Protein AF-A0A2V2ECA0-F1 (afdb_monomer)

Nearest PDB structures (foldseek):
  5xg2-assembly1_A  TM=6.979E-01  e=1.575E-04  Pyrococcus yayanosii CH1
  3zx6-assembly1_A  TM=6.606E-01  e=2.457E-03  Archaeoglobus fulgidus DSM 4304
  6grj-assembly1_B  TM=3.627E-01  e=5.076E-03  Aeromonas hydrophila
  7a0g-assembly1_JJJ  TM=3.530E-01  e=6.928E-03  Serratia marcescens
  1qu7-assembly1_B  TM=4.346E-01  e=1.199E-01  Escherichia coli

pLDDT: mean 92.81, std 11.75, range [38.41, 98.75]

Structure (mmCIF, N/CA/C/O backbone):
data_AF-A0A2V2ECA0-F1
#
_entry.id   AF-A0A2V2ECA0-F1
#
loop_
_atom_site.group_PDB
_atom_site.id
_atom_site.type_symbol
_atom_site.label_atom_id
_atom_site.label_alt_id
_atom_site.label_comp_id
_atom_site.label_asym_id
_atom_site.label_entity_id
_atom_site.label_seq_id
_atom_site.pdbx_PDB_ins_code
_atom_site.Cartn_x
_atom_site.Cartn_y
_atom_site.Cartn_z
_atom_site.occupancy
_atom_site.B_iso_or_equiv
_atom_site.auth_seq_id
_atom_site.auth_comp_id
_atom_site.auth_asym_id
_atom_site.auth_atom_id
_atom_site.pdbx_PDB_model_num
ATOM 1 N N . MET A 1 1 ? 39.500 12.389 -84.207 1.00 53.56 1 MET A N 1
ATOM 2 C CA . MET A 1 1 ? 38.338 12.997 -83.520 1.00 53.56 1 MET A CA 1
ATOM 3 C C . MET A 1 1 ? 37.513 12.003 -82.690 1.00 53.56 1 MET A C 1
ATOM 5 O O . MET A 1 1 ? 37.018 12.422 -81.657 1.00 53.56 1 MET A O 1
ATOM 9 N N . SER A 1 2 ? 37.408 10.703 -83.025 1.00 59.84 2 SER A N 1
ATOM 10 C CA . SER A 1 2 ? 36.592 9.761 -82.220 1.00 59.84 2 SER A CA 1
ATOM 11 C C . SER A 1 2 ? 37.133 9.472 -80.808 1.00 59.84 2 SER A C 1
ATOM 13 O O . SER A 1 2 ? 36.354 9.392 -79.869 1.00 59.84 2 SER A O 1
ATOM 15 N N . SER A 1 3 ? 38.455 9.368 -80.619 1.00 61.62 3 SER A N 1
ATOM 16 C CA . SER A 1 3 ? 39.032 9.009 -79.309 1.00 61.62 3 SER A CA 1
ATOM 17 C C . SER A 1 3 ? 38.920 10.106 -78.240 1.00 61.62 3 SER A C 1
ATOM 19 O O . SER A 1 3 ? 38.830 9.780 -77.062 1.00 61.62 3 SER A O 1
ATOM 21 N N . VAL A 1 4 ? 38.944 11.387 -78.627 1.00 64.12 4 VAL A N 1
ATOM 22 C CA . VAL A 1 4 ? 38.863 12.522 -77.683 1.00 64.12 4 VAL A CA 1
ATOM 23 C C . VAL A 1 4 ? 37.421 12.709 -77.193 1.00 64.12 4 VAL A C 1
ATOM 25 O O . VAL A 1 4 ? 37.188 12.864 -75.996 1.00 64.12 4 VAL A O 1
ATOM 28 N N . SER A 1 5 ? 36.451 12.538 -78.098 1.00 73.19 5 SER A N 1
ATOM 29 C CA . SER A 1 5 ? 35.018 12.522 -77.787 1.00 73.19 5 SER A CA 1
ATOM 30 C C . SER A 1 5 ? 34.638 11.405 -76.801 1.00 73.19 5 SER A C 1
ATOM 32 O O . SER A 1 5 ? 33.904 11.662 -75.847 1.00 73.19 5 SER A O 1
ATOM 34 N N . VAL A 1 6 ? 35.203 10.200 -76.956 1.00 78.19 6 VAL A N 1
ATOM 35 C CA . VAL A 1 6 ? 34.970 9.073 -76.030 1.00 78.19 6 VAL A CA 1
ATOM 36 C C . VAL A 1 6 ? 35.525 9.362 -74.627 1.00 78.19 6 VAL A C 1
ATOM 38 O O . VAL A 1 6 ? 34.858 9.075 -73.632 1.00 78.19 6 VAL A O 1
ATOM 41 N N . SER A 1 7 ? 36.709 9.974 -74.520 1.00 84.44 7 SER A N 1
ATOM 42 C CA . SER A 1 7 ? 37.303 10.350 -73.226 1.00 84.44 7 SER A CA 1
ATOM 43 C C . SER A 1 7 ? 36.499 11.433 -72.502 1.00 84.44 7 SER A C 1
ATOM 45 O O . SER A 1 7 ? 36.295 11.344 -71.291 1.00 84.44 7 SER A O 1
ATOM 47 N N . ARG A 1 8 ? 35.990 12.429 -73.237 1.00 86.88 8 ARG A N 1
ATOM 48 C CA . ARG A 1 8 ? 35.108 13.474 -72.698 1.00 86.88 8 ARG A CA 1
ATOM 49 C C . ARG A 1 8 ? 33.800 12.890 -72.163 1.00 86.88 8 ARG A C 1
ATOM 51 O O . ARG A 1 8 ? 33.383 13.213 -71.052 1.00 86.88 8 ARG A O 1
ATOM 58 N N . GLU A 1 9 ? 33.169 12.003 -72.927 1.00 89.69 9 GLU A N 1
ATOM 59 C CA . GLU A 1 9 ? 31.930 11.338 -72.519 1.00 89.69 9 GLU A CA 1
ATOM 60 C C . GLU A 1 9 ? 32.135 10.476 -71.262 1.00 89.69 9 GLU A C 1
ATOM 62 O O . GLU A 1 9 ? 31.314 10.504 -70.343 1.00 89.69 9 GLU A O 1
ATOM 67 N N . ALA A 1 10 ? 33.253 9.749 -71.180 1.00 91.88 10 ALA A N 1
ATOM 68 C CA . ALA A 1 10 ? 33.607 8.966 -69.999 1.00 91.88 10 ALA A CA 1
ATOM 69 C C . ALA A 1 10 ? 33.785 9.848 -68.750 1.00 91.88 10 ALA A C 1
ATOM 71 O O . ALA A 1 10 ? 33.256 9.513 -67.690 1.00 91.88 10 ALA A O 1
ATOM 72 N N . LEU A 1 11 ? 34.462 10.996 -68.869 1.00 94.06 11 LEU A N 1
ATOM 73 C CA . LEU A 1 11 ? 34.628 11.947 -67.762 1.00 94.06 11 LEU A CA 1
ATOM 74 C C . LEU A 1 11 ? 33.290 12.524 -67.284 1.00 94.06 11 LEU A C 1
ATOM 76 O O . LEU A 1 11 ? 33.061 12.604 -66.077 1.00 94.06 11 LEU A O 1
ATOM 80 N N . HIS A 1 12 ? 32.376 12.852 -68.201 1.00 94.44 12 HIS A N 1
ATOM 81 C CA . HIS A 1 12 ? 31.023 13.273 -67.828 1.00 94.44 12 HIS A CA 1
ATOM 82 C C . HIS A 1 12 ? 30.254 12.174 -67.084 1.00 94.44 12 HIS A C 1
ATOM 84 O O . HIS A 1 12 ? 29.631 12.472 -66.067 1.00 94.44 12 HIS A O 1
ATOM 90 N N . LYS A 1 13 ? 30.343 10.907 -67.515 1.00 95.88 13 LYS A N 1
ATOM 91 C CA . LYS A 1 13 ? 29.712 9.776 -66.805 1.00 95.88 13 LYS A CA 1
ATOM 92 C C . LYS A 1 13 ? 30.245 9.621 -65.381 1.00 95.88 13 LYS A C 1
ATOM 94 O O . LYS A 1 13 ? 29.457 9.437 -64.457 1.00 95.88 13 LYS A O 1
ATOM 99 N N . VAL A 1 14 ? 31.562 9.735 -65.188 1.00 95.19 14 VAL A N 1
ATOM 100 C CA . VAL A 1 14 ? 32.173 9.684 -63.847 1.00 95.19 14 VAL A CA 1
ATOM 101 C C . VAL A 1 14 ? 31.718 10.870 -62.994 1.00 95.19 14 VAL A C 1
ATOM 103 O O . VAL A 1 14 ? 31.389 10.683 -61.825 1.00 95.19 14 VAL A O 1
ATOM 106 N N . LYS A 1 15 ? 31.639 12.076 -63.570 1.00 95.06 15 LYS A N 1
ATOM 107 C CA . LYS A 1 15 ? 31.124 13.263 -62.873 1.00 95.06 15 LYS A CA 1
ATOM 108 C C . LYS A 1 15 ? 29.681 13.066 -62.400 1.00 95.06 15 LYS A C 1
ATOM 110 O O . LYS A 1 15 ? 29.380 13.368 -61.250 1.00 95.06 15 LYS A O 1
ATOM 115 N N . THR A 1 16 ? 28.805 12.543 -63.259 1.00 95.62 16 THR A N 1
ATOM 116 C CA . THR A 1 16 ? 27.416 12.227 -62.890 1.00 95.62 16 THR A CA 1
ATOM 117 C C . THR A 1 16 ? 27.368 11.202 -61.761 1.00 95.62 16 THR A C 1
ATOM 119 O O . THR A 1 16 ? 26.736 11.465 -60.745 1.00 95.62 16 THR A O 1
ATOM 122 N N . ALA A 1 17 ? 28.119 10.102 -61.873 1.00 95.62 17 ALA A N 1
ATOM 123 C CA . ALA A 1 17 ? 28.162 9.072 -60.836 1.00 95.62 17 ALA A CA 1
ATOM 124 C C . ALA A 1 17 ? 28.664 9.601 -59.475 1.00 95.62 17 ALA A C 1
ATOM 126 O O . ALA A 1 17 ? 28.176 9.175 -58.431 1.00 95.62 17 ALA A O 1
ATOM 127 N N . LEU A 1 18 ? 29.612 10.548 -59.462 1.00 95.06 18 LEU A N 1
ATOM 128 C CA . LEU A 1 18 ? 30.056 11.222 -58.233 1.00 95.06 18 LEU A CA 1
ATOM 129 C C . LEU A 1 18 ? 28.971 12.119 -57.619 1.00 95.06 18 LEU A C 1
ATOM 131 O O . LEU A 1 18 ? 28.893 12.223 -56.392 1.00 95.06 18 LEU A O 1
ATOM 135 N N . GLY A 1 19 ? 28.145 12.755 -58.454 1.00 94.25 19 GLY A N 1
ATOM 136 C CA . GLY A 1 19 ? 26.978 13.529 -58.023 1.00 94.25 19 GLY A CA 1
ATOM 137 C C . GLY A 1 19 ? 25.886 12.652 -57.407 1.00 94.25 19 GLY A C 1
ATOM 138 O O . GLY A 1 19 ? 25.368 12.976 -56.336 1.00 94.25 19 GLY A O 1
ATOM 139 N N . ASP A 1 20 ? 25.597 11.512 -58.033 1.00 95.50 20 ASP A N 1
ATOM 140 C CA . ASP A 1 20 ? 24.656 10.517 -57.507 1.00 95.50 20 ASP A CA 1
ATOM 141 C C . ASP A 1 20 ? 25.161 9.967 -56.164 1.00 95.50 20 ASP A C 1
ATOM 143 O O . ASP A 1 20 ? 24.446 10.009 -55.164 1.00 95.50 20 ASP A O 1
ATOM 147 N N . PHE A 1 21 ? 26.445 9.593 -56.089 1.00 94.62 21 PHE A N 1
ATOM 148 C CA . PHE A 1 21 ? 27.082 9.149 -54.846 1.00 94.62 21 PHE A CA 1
ATOM 149 C C . PHE A 1 21 ? 26.987 10.187 -53.717 1.00 94.62 21 PHE A C 1
ATOM 151 O O . PHE A 1 21 ? 26.757 9.830 -52.563 1.00 94.62 21 PHE A O 1
ATOM 158 N N . HIS A 1 22 ? 27.151 11.477 -54.025 1.00 94.62 22 HIS A N 1
ATOM 159 C CA . HIS A 1 22 ? 27.007 12.551 -53.038 1.00 94.62 22 HIS A CA 1
ATOM 160 C C . HIS A 1 22 ? 25.588 12.589 -52.461 1.00 94.62 22 HIS A C 1
ATOM 162 O O . HIS A 1 22 ? 25.411 12.661 -51.244 1.00 94.62 22 HIS A O 1
ATOM 168 N N . THR A 1 23 ? 24.590 12.502 -53.339 1.00 94.88 23 THR A N 1
ATOM 169 C CA . THR A 1 23 ? 23.175 12.507 -52.960 1.00 94.88 23 THR A CA 1
ATOM 170 C C . THR A 1 23 ? 22.833 11.277 -52.118 1.00 94.88 23 THR A C 1
ATOM 172 O O . THR A 1 23 ? 22.164 11.408 -51.092 1.00 94.88 23 THR A O 1
ATOM 175 N N . ASP A 1 24 ? 23.356 10.107 -52.481 1.00 96.62 24 ASP A N 1
ATOM 176 C CA . ASP A 1 24 ? 23.155 8.860 -51.740 1.00 96.62 24 ASP A CA 1
ATOM 177 C C . ASP A 1 24 ? 23.779 8.908 -50.339 1.00 96.62 24 ASP A C 1
ATOM 179 O O . ASP A 1 24 ? 23.136 8.524 -49.359 1.00 96.62 24 ASP A O 1
ATOM 183 N N . VAL A 1 25 ? 25.012 9.417 -50.208 1.00 96.31 25 VAL A N 1
ATOM 184 C CA . VAL A 1 25 ? 25.673 9.592 -48.901 1.00 96.31 25 VAL A CA 1
ATOM 185 C C . VAL A 1 25 ? 24.878 10.551 -48.015 1.00 96.31 25 VAL A C 1
ATOM 187 O O . VAL A 1 25 ? 24.668 10.271 -46.830 1.00 96.31 25 VAL A O 1
ATOM 190 N N . ASP A 1 26 ? 24.406 11.664 -48.570 1.00 94.56 26 ASP A N 1
ATOM 191 C CA . ASP A 1 26 ? 23.595 12.634 -47.834 1.00 94.56 26 ASP A CA 1
ATOM 192 C C . ASP A 1 26 ? 22.263 12.045 -47.375 1.00 94.56 26 ASP A C 1
ATOM 194 O O . ASP A 1 26 ? 21.916 12.151 -46.195 1.00 94.56 26 ASP A O 1
ATOM 198 N N . ALA A 1 27 ? 21.551 11.354 -48.263 1.00 96.25 27 ALA A N 1
ATOM 199 C CA . ALA A 1 27 ? 20.291 10.703 -47.933 1.00 96.25 27 ALA A CA 1
ATOM 200 C C . ALA A 1 27 ? 20.473 9.609 -46.867 1.00 96.25 27 ALA A C 1
ATOM 202 O O . ALA A 1 27 ? 19.740 9.577 -45.874 1.00 96.25 27 ALA A O 1
ATOM 203 N N . ALA A 1 28 ? 21.478 8.742 -47.020 1.00 96.31 28 ALA A N 1
ATOM 204 C CA . ALA A 1 28 ? 21.743 7.651 -46.086 1.00 96.31 28 ALA A CA 1
ATOM 205 C C . ALA A 1 28 ? 22.135 8.168 -44.695 1.00 96.31 28 ALA A C 1
ATOM 207 O O . ALA A 1 28 ? 21.642 7.673 -43.678 1.00 96.31 28 ALA A O 1
ATOM 208 N N . THR A 1 29 ? 23.000 9.183 -44.628 1.00 96.62 29 THR A N 1
ATOM 209 C CA . THR A 1 29 ? 23.424 9.764 -43.346 1.00 96.62 29 THR A CA 1
ATOM 210 C C . THR A 1 29 ? 22.297 10.521 -42.646 1.00 96.62 29 THR A C 1
ATOM 212 O O . THR A 1 29 ? 22.156 10.388 -41.427 1.00 96.62 29 THR A O 1
ATOM 215 N N . ALA A 1 30 ? 21.444 11.231 -43.389 1.00 95.81 30 ALA A N 1
ATOM 216 C CA . ALA A 1 30 ? 20.241 11.859 -42.844 1.00 95.81 30 ALA A CA 1
ATOM 217 C C . ALA A 1 30 ? 19.260 10.819 -42.279 1.00 95.81 30 ALA A C 1
ATOM 219 O O . ALA A 1 30 ? 18.785 10.970 -41.151 1.00 95.81 30 ALA A O 1
ATOM 220 N N . HIS A 1 31 ? 19.011 9.733 -43.017 1.00 97.19 31 HIS A N 1
ATOM 221 C CA . HIS A 1 31 ? 18.135 8.648 -42.573 1.00 97.19 31 HIS A CA 1
ATOM 222 C C . HIS A 1 31 ? 18.654 7.975 -41.294 1.00 97.19 31 HIS A C 1
ATOM 224 O O . HIS A 1 31 ? 17.909 7.831 -40.324 1.00 97.19 31 HIS A O 1
ATOM 230 N N . MET A 1 32 ? 19.941 7.606 -41.250 1.00 96.94 32 MET A N 1
ATOM 231 C CA . MET A 1 32 ? 20.538 7.001 -40.052 1.00 96.94 32 MET A CA 1
ATOM 232 C C . MET A 1 32 ? 20.430 7.920 -38.835 1.00 96.94 32 MET A C 1
ATOM 234 O O . MET A 1 32 ? 20.106 7.458 -37.744 1.00 96.94 32 MET A O 1
ATOM 238 N N . ARG A 1 33 ? 20.669 9.224 -39.009 1.00 95.81 33 ARG A N 1
ATOM 239 C CA . ARG A 1 33 ? 20.540 10.197 -37.922 1.00 95.81 33 ARG A CA 1
ATOM 240 C C . ARG A 1 33 ? 19.104 10.293 -37.408 1.00 95.81 33 ARG A C 1
ATOM 242 O O . ARG A 1 33 ? 18.904 10.234 -36.202 1.00 95.81 33 ARG A O 1
ATOM 249 N N . SER A 1 34 ? 18.125 10.369 -38.309 1.00 96.81 34 SER A N 1
ATOM 250 C CA . SER A 1 34 ? 16.705 10.392 -37.936 1.00 96.81 34 SER A CA 1
ATOM 251 C C . SER A 1 34 ? 16.314 9.161 -37.118 1.00 96.81 34 SER A C 1
ATOM 253 O O . SER A 1 34 ? 15.662 9.292 -36.088 1.00 96.81 34 SER A O 1
ATOM 255 N N . HIS A 1 35 ? 16.748 7.972 -37.542 1.00 96.94 35 HIS A N 1
ATOM 256 C CA . HIS A 1 35 ? 16.485 6.731 -36.814 1.00 96.94 35 HIS A CA 1
ATOM 257 C C . HIS A 1 35 ? 17.142 6.726 -35.422 1.00 96.94 35 HIS A C 1
ATOM 259 O O . HIS A 1 35 ? 16.553 6.271 -34.446 1.00 96.94 35 HIS A O 1
ATOM 265 N N . LEU A 1 36 ? 18.369 7.240 -35.301 1.00 96.88 36 LEU A N 1
ATOM 266 C CA . LEU A 1 36 ? 19.051 7.354 -34.008 1.00 96.88 36 LEU A CA 1
ATO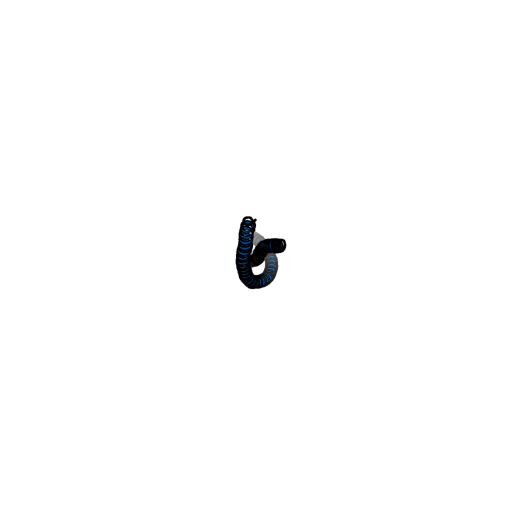M 267 C C . LEU A 1 36 ? 18.339 8.319 -33.048 1.00 96.88 36 LEU A C 1
ATOM 269 O O . LEU A 1 36 ? 18.243 8.028 -31.854 1.00 96.88 36 LEU A O 1
ATOM 273 N N . ASP A 1 37 ? 17.826 9.438 -33.558 1.00 95.75 37 ASP A N 1
ATOM 274 C CA . ASP A 1 37 ? 17.061 10.411 -32.770 1.00 95.75 37 ASP A CA 1
ATOM 275 C C . ASP A 1 37 ? 15.704 9.830 -32.314 1.00 95.75 37 ASP A C 1
ATOM 277 O O . ASP A 1 37 ? 15.274 10.050 -31.173 1.00 95.75 37 ASP A O 1
ATOM 281 N N . GLU A 1 38 ? 15.050 9.034 -33.166 1.00 97.62 38 GLU A N 1
ATOM 282 C CA . GLU A 1 38 ? 13.826 8.300 -32.824 1.00 97.62 38 GLU A CA 1
ATOM 283 C C . GLU A 1 38 ? 14.073 7.284 -31.700 1.00 97.62 38 GLU A C 1
ATOM 285 O O . GLU A 1 38 ? 13.378 7.301 -30.680 1.00 97.62 38 GLU A O 1
ATOM 290 N N . GLU A 1 39 ? 15.117 6.462 -31.815 1.00 96.94 39 GLU A N 1
ATOM 291 C CA . GLU A 1 39 ? 15.491 5.498 -30.775 1.00 96.94 39 GLU A CA 1
ATOM 292 C C . GLU A 1 39 ? 15.838 6.180 -29.446 1.00 96.94 39 GLU A C 1
ATOM 294 O O . GLU A 1 39 ? 15.389 5.749 -28.377 1.00 96.94 39 GLU A O 1
ATOM 299 N N . ALA A 1 40 ? 16.571 7.298 -29.484 1.00 96.62 40 ALA A N 1
ATOM 300 C CA . ALA A 1 40 ? 16.861 8.084 -28.286 1.00 96.62 40 ALA A CA 1
ATOM 301 C C . ALA A 1 40 ? 15.572 8.569 -27.599 1.00 96.62 40 ALA A C 1
ATOM 303 O O . ALA A 1 40 ? 15.452 8.489 -26.369 1.00 96.62 40 ALA A O 1
ATOM 304 N N . THR A 1 41 ? 14.595 9.023 -28.386 1.00 97.62 41 THR A N 1
ATOM 305 C CA . THR A 1 41 ? 13.282 9.468 -27.901 1.00 97.62 41 THR A CA 1
ATOM 306 C C . THR A 1 41 ? 12.490 8.308 -27.289 1.00 97.62 41 THR A C 1
ATOM 308 O O . THR A 1 41 ? 11.954 8.438 -26.183 1.00 97.62 41 THR A O 1
ATOM 311 N N . ASN A 1 42 ? 12.477 7.143 -27.939 1.00 97.62 42 ASN A N 1
ATOM 312 C CA . ASN A 1 42 ? 11.785 5.940 -27.466 1.00 97.62 42 ASN A CA 1
ATOM 313 C C . ASN A 1 42 ? 12.350 5.424 -26.133 1.00 97.62 42 ASN A C 1
ATOM 315 O O . ASN A 1 42 ? 11.593 5.067 -25.216 1.00 97.62 42 ASN A O 1
ATOM 319 N N . ILE A 1 43 ? 13.677 5.445 -25.978 1.00 97.19 43 ILE A N 1
ATOM 320 C CA . ILE A 1 43 ? 14.360 5.098 -24.724 1.00 97.19 43 ILE A CA 1
ATOM 321 C C . ILE A 1 43 ? 13.934 6.053 -23.603 1.00 97.19 43 ILE A C 1
ATOM 323 O O . ILE A 1 43 ? 13.543 5.606 -22.518 1.00 97.19 43 ILE A O 1
ATOM 327 N N . GLN A 1 44 ? 13.960 7.365 -23.857 1.00 97.44 44 GLN A N 1
ATOM 328 C CA . GLN A 1 44 ? 13.568 8.374 -22.866 1.00 97.44 44 GLN A CA 1
ATOM 329 C C . GLN A 1 44 ? 12.106 8.223 -22.441 1.00 97.44 44 GLN A C 1
ATOM 331 O O . GLN A 1 44 ? 11.806 8.257 -21.243 1.00 97.44 44 GLN A O 1
ATOM 336 N N . ALA A 1 45 ? 11.202 8.004 -23.397 1.00 98.06 45 ALA A N 1
ATOM 337 C CA . ALA A 1 45 ? 9.785 7.785 -23.126 1.00 98.06 45 ALA A CA 1
ATOM 338 C C . ALA A 1 45 ? 9.559 6.541 -22.250 1.00 98.06 45 ALA A C 1
ATOM 340 O O . ALA A 1 45 ? 8.800 6.586 -21.277 1.00 98.06 45 ALA A O 1
ATOM 341 N N . SER A 1 46 ? 10.269 5.449 -22.538 1.00 97.88 46 SER A N 1
ATOM 342 C CA . SER A 1 46 ? 10.175 4.199 -21.776 1.00 97.88 46 SER A CA 1
ATOM 343 C C . SER A 1 46 ? 10.663 4.354 -20.332 1.00 97.88 46 SER A C 1
ATOM 345 O O . SER A 1 46 ? 10.001 3.888 -19.401 1.00 97.88 46 SER A O 1
ATOM 347 N N . ILE A 1 47 ? 11.786 5.050 -20.121 1.00 98.19 47 ILE A N 1
ATOM 348 C CA . ILE A 1 47 ? 12.307 5.358 -18.778 1.00 98.19 47 ILE A CA 1
ATOM 349 C C . ILE A 1 47 ? 11.329 6.249 -18.015 1.00 98.19 47 ILE A C 1
ATOM 351 O O . ILE A 1 47 ? 11.022 5.973 -16.855 1.00 98.19 47 ILE A O 1
ATOM 355 N N . LYS A 1 48 ? 10.795 7.291 -18.662 1.00 98.25 48 LYS A N 1
ATOM 356 C CA . LYS A 1 48 ? 9.810 8.192 -18.052 1.00 98.25 48 LYS A CA 1
ATOM 357 C C . LYS A 1 48 ? 8.580 7.424 -17.561 1.00 98.25 48 LYS A C 1
ATOM 359 O O . LYS A 1 48 ? 8.211 7.560 -16.397 1.00 98.25 48 LYS A O 1
ATOM 364 N N . LYS A 1 49 ? 8.010 6.554 -18.398 1.00 98.31 49 LYS A N 1
ATOM 365 C CA . LYS A 1 49 ? 6.866 5.707 -18.027 1.00 98.31 49 LYS A CA 1
ATOM 366 C C . LYS A 1 49 ? 7.176 4.809 -16.824 1.00 98.31 49 LYS A C 1
ATOM 368 O O . LYS A 1 49 ? 6.336 4.626 -15.946 1.00 98.31 49 LYS A O 1
ATOM 373 N N . GLN A 1 50 ? 8.386 4.254 -16.756 1.00 98.12 50 GLN A N 1
ATOM 374 C CA . GLN A 1 50 ? 8.794 3.427 -15.620 1.00 98.12 50 GLN A CA 1
ATOM 375 C C . GLN A 1 50 ? 8.965 4.256 -14.332 1.00 98.12 50 GLN A C 1
ATOM 377 O O . GLN A 1 50 ? 8.550 3.793 -13.268 1.00 98.12 50 GLN A O 1
ATOM 382 N N . ARG A 1 51 ? 9.495 5.487 -14.409 1.00 98.50 51 ARG A N 1
ATOM 383 C CA . ARG A 1 51 ? 9.564 6.422 -13.266 1.00 98.50 51 ARG A CA 1
ATOM 384 C C . ARG A 1 51 ? 8.179 6.771 -12.729 1.00 98.50 51 ARG A C 1
ATOM 386 O O . ARG A 1 51 ? 7.974 6.773 -11.518 1.00 98.50 51 ARG A O 1
ATOM 393 N N . GLU A 1 52 ? 7.226 7.024 -13.621 1.00 98.50 52 GLU A N 1
ATOM 394 C CA . GLU A 1 52 ? 5.832 7.302 -13.256 1.00 98.50 52 GLU A CA 1
ATOM 395 C C . GLU A 1 52 ? 5.198 6.115 -12.516 1.00 98.50 52 GLU A C 1
ATOM 397 O O . GLU A 1 52 ? 4.545 6.308 -11.489 1.00 98.50 52 GLU A O 1
ATOM 402 N N . ALA A 1 53 ? 5.457 4.881 -12.961 1.00 98.25 53 ALA A N 1
ATOM 403 C CA . ALA A 1 53 ? 4.993 3.680 -12.265 1.00 98.25 53 ALA A CA 1
ATOM 404 C C . ALA A 1 53 ? 5.578 3.560 -10.844 1.00 98.25 53 ALA A C 1
ATOM 406 O O . ALA A 1 53 ? 4.842 3.277 -9.897 1.00 98.25 53 ALA A O 1
ATOM 407 N N . VAL A 1 54 ? 6.879 3.827 -10.670 1.00 98.69 54 VAL A N 1
ATOM 408 C CA . VAL A 1 54 ? 7.533 3.839 -9.346 1.00 98.69 54 VAL A CA 1
ATOM 409 C C . VAL A 1 54 ? 6.914 4.905 -8.440 1.00 98.69 54 VAL A C 1
ATOM 411 O O . VAL A 1 54 ? 6.562 4.613 -7.296 1.00 98.69 54 VAL A O 1
ATOM 414 N N . ALA A 1 55 ? 6.719 6.123 -8.951 1.00 98.50 55 ALA A N 1
ATOM 415 C CA . ALA A 1 55 ? 6.101 7.213 -8.200 1.00 98.50 55 ALA A CA 1
ATOM 416 C C . ALA A 1 55 ? 4.662 6.875 -7.774 1.00 98.50 55 ALA A C 1
ATOM 418 O O . ALA A 1 55 ? 4.286 7.099 -6.623 1.00 98.50 55 ALA A O 1
ATOM 419 N N . SER A 1 56 ? 3.873 6.272 -8.667 1.00 98.56 56 SER A N 1
ATOM 420 C CA . SER A 1 56 ? 2.513 5.827 -8.353 1.00 98.56 56 SER A CA 1
ATOM 421 C C . SER A 1 56 ? 2.490 4.765 -7.251 1.00 98.56 56 SER A C 1
ATOM 423 O O . SER A 1 56 ? 1.661 4.850 -6.345 1.00 98.56 56 SER A O 1
ATOM 425 N N . LEU A 1 57 ? 3.385 3.774 -7.299 1.00 98.62 57 LEU A N 1
ATOM 426 C CA . LEU A 1 57 ? 3.478 2.738 -6.264 1.00 98.62 57 LEU A CA 1
ATOM 427 C C . LEU A 1 57 ? 3.897 3.328 -4.914 1.00 98.62 57 LEU A C 1
ATOM 429 O O . LEU A 1 57 ? 3.327 2.971 -3.883 1.00 98.62 57 LEU A O 1
ATOM 433 N N . LYS A 1 58 ? 4.827 4.288 -4.915 1.00 98.50 58 LYS A N 1
ATOM 434 C CA . LYS A 1 58 ? 5.232 5.011 -3.704 1.00 98.50 58 LYS A CA 1
ATOM 435 C C . LYS A 1 58 ? 4.065 5.781 -3.080 1.00 98.50 58 LYS A C 1
ATOM 437 O O . LYS A 1 58 ? 3.856 5.694 -1.874 1.00 98.50 58 LYS A O 1
ATOM 442 N N . ASN A 1 59 ? 3.265 6.471 -3.893 1.00 98.56 59 ASN A N 1
ATOM 443 C CA . ASN A 1 59 ? 2.068 7.168 -3.413 1.00 98.56 59 ASN A CA 1
ATOM 444 C C . ASN A 1 59 ? 1.034 6.193 -2.827 1.00 98.56 59 ASN A C 1
ATOM 446 O O . ASN A 1 59 ? 0.444 6.470 -1.782 1.00 98.56 59 ASN A O 1
ATOM 450 N N . ASN A 1 60 ? 0.846 5.028 -3.458 1.00 98.50 60 ASN A N 1
ATOM 451 C CA . ASN A 1 60 ? -0.035 3.984 -2.933 1.00 98.50 60 ASN A CA 1
ATOM 452 C C . ASN A 1 60 ? 0.436 3.462 -1.569 1.00 98.50 60 ASN A C 1
ATOM 454 O O . ASN A 1 60 ? -0.400 3.267 -0.689 1.00 98.50 60 ASN A O 1
ATOM 458 N N . LEU A 1 61 ? 1.748 3.288 -1.364 1.00 98.62 61 LEU A N 1
ATOM 459 C CA . LEU A 1 61 ? 2.309 2.919 -0.059 1.00 98.62 61 LEU A CA 1
ATOM 460 C C . LEU A 1 61 ? 2.017 3.968 1.012 1.00 98.62 61 LEU A C 1
ATOM 462 O O . LEU A 1 61 ? 1.595 3.606 2.107 1.00 98.62 61 LEU A O 1
ATOM 466 N N . THR A 1 62 ? 2.196 5.254 0.700 1.00 98.50 62 THR A N 1
ATOM 467 C CA . THR A 1 62 ? 1.878 6.342 1.636 1.00 98.50 62 THR A CA 1
ATOM 468 C C . THR A 1 62 ? 0.404 6.325 2.034 1.00 98.50 62 THR A C 1
ATOM 470 O O . THR A 1 62 ? 0.092 6.447 3.217 1.00 98.50 62 THR A O 1
ATOM 473 N N . ARG A 1 63 ? -0.506 6.114 1.074 1.00 98.56 63 ARG A N 1
ATOM 474 C CA . ARG A 1 63 ? -1.942 6.007 1.365 1.00 98.56 63 ARG A CA 1
ATOM 475 C C . ARG A 1 63 ? -2.260 4.792 2.237 1.00 98.56 63 ARG A C 1
ATOM 477 O O . ARG A 1 63 ? -2.914 4.947 3.258 1.00 98.56 63 ARG A O 1
ATOM 484 N N . LEU A 1 64 ? -1.753 3.612 1.878 1.00 98.62 64 LEU A N 1
ATOM 485 C CA . LEU A 1 64 ? -1.978 2.387 2.652 1.00 98.62 64 LEU A CA 1
ATOM 486 C C . LEU A 1 64 ? -1.455 2.513 4.089 1.00 98.62 64 LEU A C 1
ATOM 488 O O . LEU A 1 64 ? -2.131 2.081 5.017 1.00 98.62 64 LEU A O 1
ATOM 492 N N . ALA A 1 65 ? -0.291 3.138 4.288 1.00 98.31 65 ALA A N 1
ATOM 493 C CA . ALA A 1 65 ? 0.237 3.407 5.624 1.00 98.31 65 ALA A CA 1
ATOM 494 C C . ALA A 1 65 ? -0.709 4.302 6.445 1.00 98.31 65 ALA A C 1
ATOM 496 O O . ALA A 1 65 ? -0.983 4.002 7.607 1.00 98.31 65 ALA A O 1
ATOM 497 N N . SER A 1 66 ? -1.257 5.354 5.827 1.00 98.56 66 SER A N 1
ATOM 498 C CA . SER A 1 66 ? -2.237 6.236 6.468 1.00 98.56 66 SER A CA 1
ATOM 499 C C . SER A 1 66 ? -3.536 5.501 6.824 1.00 98.56 66 SER A C 1
ATOM 501 O O . SER A 1 66 ? -4.039 5.657 7.936 1.00 98.56 66 SER A O 1
ATOM 503 N N . ASP A 1 67 ? -4.042 4.643 5.935 1.00 98.44 67 ASP A N 1
ATOM 504 C CA . ASP A 1 67 ? -5.256 3.852 6.179 1.00 98.44 67 ASP A CA 1
ATOM 505 C C . ASP A 1 67 ? -5.064 2.858 7.347 1.00 98.44 67 ASP A C 1
ATOM 507 O O . ASP A 1 67 ? -5.963 2.665 8.176 1.00 98.44 67 ASP A O 1
ATOM 511 N N . VAL A 1 68 ? -3.878 2.243 7.453 1.00 98.31 68 VAL A N 1
ATOM 512 C CA . VAL A 1 68 ? -3.505 1.368 8.582 1.00 98.31 68 VAL A CA 1
ATOM 513 C C . VAL A 1 68 ? -3.481 2.151 9.895 1.00 98.31 68 VAL A C 1
ATOM 515 O O . VAL A 1 68 ? -4.042 1.694 10.897 1.00 98.31 68 VAL A O 1
ATOM 518 N N . GLU A 1 69 ? -2.869 3.335 9.903 1.00 98.25 69 GLU A N 1
ATOM 519 C CA . GLU A 1 69 ? -2.796 4.209 11.079 1.00 98.25 69 GLU A CA 1
ATOM 520 C C . GLU A 1 69 ? -4.185 4.681 11.531 1.00 98.25 69 GLU A C 1
ATOM 522 O O . GLU A 1 69 ? -4.493 4.684 12.730 1.00 98.25 69 GLU A O 1
ATOM 527 N N . GLN A 1 70 ? -5.065 5.004 10.584 1.00 98.56 70 GLN A N 1
ATOM 528 C CA . GLN A 1 70 ? -6.447 5.366 10.879 1.00 98.56 70 GLN A CA 1
ATOM 529 C C . GLN A 1 70 ? -7.191 4.211 11.561 1.00 98.56 70 GLN A C 1
ATOM 531 O O . GLN A 1 70 ? -7.822 4.421 12.603 1.00 98.56 70 GLN A O 1
ATOM 536 N N . CYS A 1 71 ? -7.077 2.986 11.034 1.00 98.12 71 CYS A N 1
ATOM 537 C CA . CYS A 1 71 ? -7.673 1.802 11.661 1.00 98.12 71 CYS A CA 1
ATOM 538 C C . CYS A 1 71 ? -7.142 1.598 13.088 1.00 98.12 71 CYS A C 1
ATOM 540 O O . CYS A 1 71 ? -7.917 1.343 14.013 1.00 98.12 71 CYS A O 1
ATOM 542 N N . GLN A 1 72 ? -5.829 1.741 13.285 1.00 98.31 72 GLN A N 1
ATOM 543 C CA . GLN A 1 72 ? -5.186 1.613 14.593 1.00 98.31 72 GLN A CA 1
ATOM 544 C C . GLN A 1 72 ? -5.739 2.641 15.593 1.00 98.31 72 GLN A C 1
ATOM 546 O O . GLN A 1 72 ? -6.104 2.287 16.716 1.00 98.31 72 GLN A O 1
ATOM 551 N N . THR A 1 73 ? -5.861 3.898 15.168 1.00 98.62 73 THR A N 1
ATOM 552 C CA . THR A 1 73 ? -6.384 4.998 15.988 1.00 98.62 73 THR A CA 1
ATOM 553 C C . THR A 1 73 ? -7.839 4.760 16.384 1.00 98.62 73 THR A C 1
ATOM 555 O O . THR A 1 73 ? -8.203 4.927 17.551 1.00 98.62 73 THR A O 1
ATOM 558 N N . GLN A 1 74 ? -8.674 4.301 15.449 1.00 98.62 74 GLN A N 1
ATOM 559 C CA . GLN A 1 74 ? -10.074 3.967 15.726 1.00 98.62 74 GLN A CA 1
ATOM 560 C C . GLN A 1 74 ? -10.206 2.814 16.728 1.00 98.62 74 GLN A C 1
ATOM 562 O O . GLN A 1 74 ? -11.007 2.908 17.660 1.00 98.62 74 GLN A O 1
ATOM 567 N N . ILE A 1 75 ? -9.388 1.763 16.597 1.00 98.56 75 ILE A N 1
ATOM 568 C CA . ILE A 1 75 ? -9.368 0.642 17.551 1.00 98.56 75 ILE A CA 1
ATOM 569 C C . ILE A 1 75 ? -9.009 1.134 18.958 1.00 98.56 75 ILE A C 1
ATOM 571 O O . ILE A 1 75 ? -9.674 0.763 19.929 1.00 98.56 75 ILE A O 1
ATOM 575 N N . ILE A 1 76 ? -7.984 1.981 19.085 1.00 98.62 76 ILE A N 1
ATOM 576 C CA . ILE A 1 76 ? -7.577 2.570 20.371 1.00 98.62 76 ILE A CA 1
ATOM 577 C C . ILE A 1 76 ? -8.721 3.401 20.965 1.00 98.62 76 ILE A C 1
ATOM 579 O O . ILE A 1 76 ? -9.074 3.217 22.131 1.00 98.62 76 ILE A O 1
ATOM 583 N N . GLY A 1 77 ? -9.348 4.263 20.160 1.00 98.75 77 GLY A N 1
ATOM 584 C CA . GLY A 1 77 ? -10.488 5.075 20.588 1.00 98.75 77 GLY A CA 1
ATOM 585 C C . GLY A 1 77 ? -11.659 4.229 21.094 1.00 98.75 77 GLY A C 1
ATOM 586 O O . GLY A 1 77 ? -12.200 4.489 22.171 1.00 98.75 77 GLY A O 1
ATOM 587 N N . ASN A 1 78 ? -12.013 3.168 20.372 1.00 98.75 78 ASN A N 1
ATOM 588 C CA . ASN A 1 78 ? -13.062 2.237 20.782 1.00 98.75 78 ASN A CA 1
ATOM 589 C C . ASN A 1 78 ? -12.704 1.484 22.070 1.00 98.75 78 ASN A C 1
ATOM 591 O O . ASN A 1 78 ? -13.555 1.362 22.948 1.00 98.75 78 ASN A O 1
ATOM 595 N N . ASN A 1 79 ? -11.455 1.037 22.232 1.00 98.69 79 ASN A N 1
ATOM 596 C CA . ASN A 1 79 ? -11.002 0.381 23.465 1.00 98.69 79 ASN A CA 1
ATOM 597 C C . ASN A 1 79 ? -11.103 1.312 24.683 1.00 98.69 79 ASN A C 1
ATOM 599 O O . ASN A 1 79 ? -11.563 0.891 25.743 1.00 98.69 79 ASN A O 1
ATOM 603 N N . ASN A 1 80 ? -10.745 2.589 24.531 1.00 98.75 80 ASN A N 1
ATOM 604 C CA . ASN A 1 80 ? -10.884 3.577 25.603 1.00 98.75 80 ASN A CA 1
ATOM 605 C C . ASN A 1 80 ? -12.354 3.784 25.994 1.00 98.75 80 ASN A C 1
ATOM 607 O O . ASN A 1 80 ? -12.685 3.831 27.181 1.00 98.75 80 ASN A O 1
ATOM 611 N N . ARG A 1 81 ? -13.254 3.844 25.005 1.00 98.75 81 ARG A N 1
ATOM 612 C CA . ARG A 1 81 ? -14.704 3.930 25.241 1.00 98.75 81 ARG A CA 1
ATOM 613 C C . ARG A 1 81 ? -15.231 2.687 25.955 1.00 98.75 81 ARG A C 1
ATOM 615 O O . ARG A 1 81 ? -15.964 2.832 26.926 1.00 98.75 81 ARG A O 1
ATOM 622 N N . ILE A 1 82 ? -14.816 1.490 25.539 1.00 98.75 82 ILE A N 1
ATOM 623 C CA . ILE A 1 82 ? -15.162 0.226 26.209 1.00 98.75 82 ILE A CA 1
ATOM 624 C C . ILE A 1 82 ? -14.720 0.252 27.678 1.00 98.75 82 ILE A C 1
ATOM 626 O O . ILE A 1 82 ? -15.515 -0.065 28.559 1.00 98.75 82 ILE A O 1
ATOM 630 N N . ASN A 1 83 ? -13.492 0.684 27.969 1.00 98.62 83 ASN A N 1
ATOM 631 C CA . ASN A 1 83 ? -13.001 0.780 29.347 1.00 98.62 83 ASN A CA 1
ATOM 632 C C . ASN A 1 83 ? -13.821 1.769 30.191 1.00 98.62 83 ASN A C 1
ATOM 634 O O . ASN A 1 83 ? -14.151 1.475 31.339 1.00 98.62 83 ASN A O 1
ATOM 638 N N . SER A 1 84 ? -14.215 2.909 29.617 1.00 98.69 84 SER A N 1
ATOM 639 C CA . SER A 1 84 ? -15.108 3.864 30.286 1.00 98.69 84 SER A CA 1
ATOM 640 C C . SER A 1 84 ? -16.492 3.265 30.571 1.00 98.69 84 SER A C 1
ATOM 642 O O . SER A 1 84 ? -17.016 3.424 31.675 1.00 98.69 84 SER A O 1
ATOM 644 N N . LEU A 1 85 ? -17.069 2.528 29.613 1.00 98.62 85 LEU A N 1
ATOM 645 C CA . LEU A 1 85 ? -18.341 1.821 29.798 1.00 98.62 85 LEU A CA 1
ATOM 646 C C . LEU A 1 85 ? -18.250 0.786 30.927 1.00 98.62 85 LEU A C 1
ATOM 648 O O . LEU A 1 85 ? -19.137 0.749 31.779 1.00 98.62 85 LEU A O 1
ATOM 652 N N . LYS A 1 86 ? -17.161 0.009 30.993 1.00 98.38 86 LYS A N 1
ATOM 653 C CA . LYS A 1 86 ? -16.919 -0.955 32.080 1.00 98.38 86 LYS A CA 1
ATOM 654 C C . LYS A 1 86 ? -16.878 -0.279 33.449 1.00 98.38 86 LYS A C 1
ATOM 656 O O . LYS A 1 86 ? -17.597 -0.708 34.347 1.00 98.38 86 LYS A O 1
ATOM 661 N N . GLY A 1 87 ? -16.144 0.828 33.582 1.00 98.56 87 GLY A N 1
ATOM 662 C CA . GLY A 1 87 ? -16.096 1.591 34.835 1.00 98.56 87 GLY A CA 1
ATOM 663 C C . GLY A 1 87 ? -17.466 2.140 35.261 1.00 98.56 87 GLY A C 1
ATOM 664 O O . GLY A 1 87 ? -17.816 2.107 36.441 1.00 98.56 87 GLY A O 1
ATOM 665 N N . ARG A 1 88 ? -18.295 2.584 34.306 1.00 98.69 88 ARG A N 1
ATOM 666 C CA . ARG A 1 88 ? -19.685 2.989 34.590 1.00 98.69 88 ARG A CA 1
ATOM 667 C C . ARG A 1 88 ? -20.538 1.818 35.071 1.00 98.69 88 ARG A C 1
ATOM 669 O O . ARG A 1 88 ? -21.252 1.964 36.060 1.00 98.69 88 ARG A O 1
ATOM 676 N N . ILE A 1 89 ? -20.450 0.664 34.407 1.00 98.62 89 ILE A N 1
ATOM 677 C CA . ILE A 1 89 ? -21.172 -0.553 34.808 1.00 98.62 89 ILE A CA 1
ATOM 678 C C . ILE A 1 89 ? -20.778 -0.964 36.232 1.00 98.62 89 ILE A C 1
ATOM 680 O O . ILE A 1 89 ? -21.654 -1.303 37.027 1.00 98.62 89 ILE A O 1
ATOM 684 N N . GLU A 1 90 ? -19.492 -0.911 36.580 1.00 98.69 90 GLU A N 1
ATOM 685 C CA . GLU A 1 90 ? -18.996 -1.222 37.926 1.00 98.69 90 GLU A CA 1
ATOM 686 C C . GLU A 1 90 ? -19.560 -0.268 38.987 1.00 98.69 90 GLU A C 1
ATOM 688 O O . GLU A 1 90 ? -20.056 -0.731 40.018 1.00 98.69 90 GLU A O 1
ATOM 693 N N . ASN A 1 91 ? -19.560 1.042 38.718 1.00 98.62 91 ASN A N 1
ATOM 694 C CA . ASN A 1 91 ? -20.125 2.046 39.622 1.00 98.62 91 ASN A CA 1
ATOM 695 C C . ASN A 1 91 ? -21.631 1.834 39.847 1.00 98.62 91 ASN A C 1
ATOM 697 O O . ASN A 1 91 ? -22.092 1.780 40.988 1.00 98.62 91 ASN A O 1
ATOM 701 N N . ILE A 1 92 ? -22.393 1.634 38.767 1.00 98.62 92 ILE A N 1
ATOM 702 C CA . ILE A 1 92 ? -23.835 1.373 38.853 1.00 98.62 92 ILE A CA 1
ATOM 703 C C . ILE A 1 92 ? -24.097 0.067 39.612 1.00 98.62 92 ILE A C 1
ATOM 705 O O . ILE A 1 92 ? -24.983 0.010 40.463 1.00 98.62 92 ILE A O 1
ATOM 709 N N . SER A 1 93 ? -23.290 -0.967 39.366 1.00 98.44 93 SER A N 1
ATOM 710 C CA . SER A 1 93 ? -2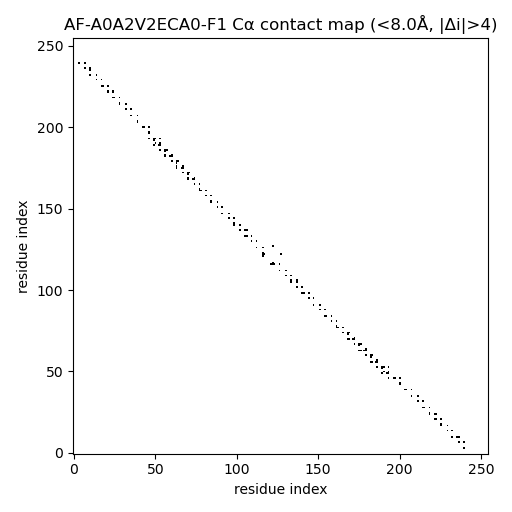3.390 -2.244 40.079 1.00 98.44 93 SER A CA 1
ATOM 711 C C . SER A 1 93 ? -23.129 -2.085 41.579 1.00 98.44 93 SER A C 1
ATOM 713 O O . SER A 1 93 ? -23.798 -2.730 42.383 1.00 98.44 93 SER A O 1
ATOM 715 N N . ALA A 1 94 ? -22.189 -1.226 41.986 1.00 98.50 94 ALA A N 1
ATOM 716 C CA . ALA A 1 94 ? -21.960 -0.912 43.397 1.00 98.50 94 ALA A CA 1
ATOM 717 C C . ALA A 1 94 ? -23.176 -0.215 44.025 1.00 98.50 94 ALA A C 1
ATOM 719 O O . ALA A 1 94 ? -23.647 -0.642 45.077 1.00 98.50 94 ALA A O 1
ATOM 720 N N . ARG A 1 95 ? -23.756 0.767 43.328 1.00 98.50 95 ARG A N 1
ATOM 721 C CA . ARG A 1 95 ? -24.958 1.480 43.783 1.00 98.50 95 ARG A CA 1
ATOM 722 C C . ARG A 1 95 ? -26.182 0.570 43.914 1.00 98.50 95 ARG A C 1
ATOM 724 O O . ARG A 1 95 ? -26.971 0.728 44.840 1.00 98.50 95 ARG A O 1
ATOM 731 N N . ILE A 1 96 ? -26.333 -0.415 43.028 1.00 98.50 96 ILE A N 1
ATOM 732 C CA . ILE A 1 96 ? -27.366 -1.454 43.161 1.00 98.50 96 ILE A CA 1
ATOM 733 C C . ILE A 1 96 ? -27.170 -2.256 44.456 1.00 98.50 96 ILE A C 1
ATOM 735 O O . ILE A 1 96 ? -28.134 -2.448 45.192 1.00 98.50 96 ILE A O 1
ATOM 739 N N . ARG A 1 97 ? -25.935 -2.671 44.778 1.00 98.50 97 ARG A N 1
ATOM 740 C CA . ARG A 1 97 ? -25.644 -3.402 46.028 1.00 98.50 97 ARG A CA 1
ATOM 741 C C . ARG A 1 97 ? -25.937 -2.564 47.274 1.00 98.50 97 ARG A C 1
ATOM 743 O O . ARG A 1 97 ? -26.427 -3.100 48.262 1.00 98.50 97 ARG A O 1
ATOM 750 N N . GLU A 1 98 ? -25.649 -1.264 47.239 1.00 98.44 98 GLU A N 1
ATOM 751 C CA . GLU A 1 98 ? -26.009 -0.339 48.323 1.00 98.44 98 GLU A CA 1
ATOM 752 C C . GLU A 1 98 ? -27.528 -0.282 48.525 1.00 98.44 98 GLU A C 1
ATOM 754 O O . GLU A 1 98 ? -27.999 -0.440 49.651 1.00 98.44 98 GLU A O 1
ATOM 759 N N . LEU A 1 99 ? -28.299 -0.147 47.440 1.00 98.25 99 LEU A N 1
ATOM 760 C CA . LEU A 1 99 ? -29.763 -0.188 47.498 1.00 98.25 99 LEU A CA 1
ATOM 761 C C . LEU A 1 99 ? -30.278 -1.527 48.040 1.00 98.25 99 LEU A C 1
ATOM 763 O O . LEU A 1 99 ? -31.176 -1.530 48.879 1.00 98.25 99 LEU A O 1
ATOM 767 N N . ASP A 1 100 ? -29.707 -2.657 47.614 1.00 98.25 100 ASP A N 1
ATOM 768 C CA . ASP A 1 100 ? -30.082 -3.980 48.130 1.00 98.25 100 ASP A CA 1
ATOM 769 C C . ASP A 1 100 ? -29.821 -4.096 49.644 1.00 98.25 100 ASP A C 1
ATOM 771 O O . ASP A 1 100 ? -30.667 -4.615 50.379 1.00 98.25 100 ASP A O 1
ATOM 775 N N . ASN A 1 101 ? -28.702 -3.552 50.134 1.00 98.31 101 ASN A N 1
ATOM 776 C CA . ASN A 1 101 ? -28.390 -3.503 51.565 1.00 98.31 101 ASN A CA 1
ATOM 777 C C . ASN A 1 101 ? -29.379 -2.624 52.349 1.00 98.31 101 ASN A C 1
ATOM 779 O O . ASN A 1 101 ? -29.837 -3.024 53.422 1.00 98.31 101 ASN A O 1
ATOM 783 N N . GLU A 1 102 ? -29.738 -1.446 51.833 1.00 98.31 102 GLU A N 1
ATOM 784 C CA . GLU A 1 102 ? -30.723 -0.566 52.476 1.00 98.31 102 GLU A CA 1
ATOM 785 C C . GLU A 1 102 ? -32.126 -1.187 52.490 1.00 98.31 102 GLU A C 1
ATOM 787 O O . GLU A 1 102 ? -32.806 -1.171 53.519 1.00 98.31 102 GLU A O 1
ATOM 792 N N . ILE A 1 103 ? -32.538 -1.837 51.398 1.00 98.00 103 ILE A N 1
ATOM 793 C CA . ILE A 1 103 ? -33.786 -2.609 51.345 1.00 98.00 103 ILE A CA 1
ATOM 794 C C . ILE A 1 103 ? -33.774 -3.724 52.401 1.00 98.00 103 ILE A C 1
ATOM 796 O O . ILE A 1 103 ? -34.771 -3.914 53.101 1.00 98.00 103 ILE A O 1
ATOM 800 N N . ALA A 1 104 ? -32.665 -4.454 52.559 1.00 98.12 104 ALA A N 1
ATOM 801 C CA . ALA A 1 104 ? -32.549 -5.510 53.566 1.00 98.12 104 ALA A CA 1
ATOM 802 C C . ALA A 1 104 ? -32.687 -4.965 55.000 1.00 98.12 104 ALA A C 1
ATOM 804 O O . ALA A 1 104 ? -33.442 -5.530 55.798 1.00 98.12 104 ALA A O 1
ATOM 805 N N . LYS A 1 105 ? -32.041 -3.833 55.317 1.00 98.25 105 LYS A N 1
ATOM 806 C CA . LYS A 1 105 ? -32.189 -3.145 56.615 1.00 98.25 105 LYS A CA 1
ATOM 807 C C . LYS A 1 105 ? -33.635 -2.718 56.870 1.00 98.25 105 LYS A C 1
ATOM 809 O O . LYS A 1 105 ? -34.165 -2.945 57.959 1.00 98.25 105 LYS A O 1
ATOM 814 N N . LEU A 1 106 ? -34.293 -2.135 55.867 1.00 97.69 106 LEU A N 1
ATOM 815 C CA . LEU A 1 106 ? -35.696 -1.723 55.952 1.00 97.69 106 LEU A CA 1
ATOM 816 C C . LEU A 1 106 ? -36.630 -2.920 56.177 1.00 97.69 106 LEU A C 1
ATOM 818 O O . LEU A 1 106 ? -37.513 -2.850 57.034 1.00 97.69 106 LEU A O 1
ATOM 822 N N . ARG A 1 107 ? -36.406 -4.042 55.481 1.00 96.75 107 ARG A N 1
ATOM 823 C CA . ARG A 1 107 ? -37.158 -5.295 55.683 1.00 96.75 107 ARG A CA 1
ATOM 824 C C . ARG A 1 107 ? -36.984 -5.845 57.102 1.00 96.75 107 ARG A C 1
ATOM 826 O O . ARG A 1 107 ? -37.978 -6.217 57.724 1.00 96.75 107 ARG A O 1
ATOM 833 N N . ALA A 1 108 ? -35.766 -5.832 57.645 1.00 96.94 108 ALA A N 1
ATOM 834 C CA . ALA A 1 108 ? -35.510 -6.250 59.025 1.00 96.94 108 ALA A CA 1
ATOM 835 C C . ALA A 1 108 ? -36.225 -5.344 60.046 1.00 96.94 108 ALA A C 1
ATOM 837 O O . ALA A 1 108 ? -36.891 -5.839 60.957 1.00 96.94 108 ALA A O 1
ATOM 838 N N . LYS A 1 109 ? -36.170 -4.017 59.856 1.00 95.25 109 LYS A N 1
ATOM 839 C CA . LYS A 1 109 ? -36.890 -3.048 60.702 1.00 95.25 109 LYS A CA 1
ATOM 840 C C . LYS A 1 109 ? -38.406 -3.253 60.649 1.00 95.25 109 LYS A C 1
ATOM 842 O O . LYS A 1 109 ? -39.063 -3.227 61.687 1.00 95.25 109 LYS A O 1
ATOM 847 N N . LYS A 1 110 ? -38.959 -3.499 59.455 1.00 93.19 110 LYS A N 1
ATOM 848 C CA . LYS A 1 110 ? -40.377 -3.841 59.263 1.00 93.19 110 LYS A CA 1
ATOM 849 C C . LYS A 1 110 ? -40.760 -5.064 60.100 1.00 93.19 110 LYS A C 1
ATOM 851 O O . LYS A 1 110 ? -41.756 -5.026 60.815 1.00 93.19 110 LYS A O 1
ATOM 856 N N . GLN A 1 111 ? -39.957 -6.127 60.043 1.00 91.94 111 GLN A N 1
ATOM 857 C CA . GLN A 1 111 ? -40.195 -7.355 60.803 1.00 91.94 111 GLN A CA 1
ATOM 858 C C . GLN A 1 111 ? -40.176 -7.113 62.319 1.00 91.94 111 GLN A C 1
ATOM 860 O O . GLN A 1 111 ? -41.074 -7.580 63.013 1.00 91.94 111 GLN A O 1
ATOM 865 N N . GLN A 1 112 ? -39.212 -6.338 62.825 1.00 91.12 112 GLN A N 1
ATOM 866 C CA . GLN A 1 112 ? -39.138 -5.990 64.249 1.00 91.12 112 GLN A CA 1
ATOM 867 C C . GLN A 1 112 ? -40.377 -5.224 64.735 1.00 91.12 112 GLN A C 1
ATOM 869 O O . GLN A 1 112 ? -40.936 -5.579 65.773 1.00 91.12 112 GLN A O 1
ATOM 874 N N . LEU A 1 113 ? -40.835 -4.218 63.980 1.00 88.38 113 LEU A N 1
ATOM 875 C CA . LEU A 1 113 ? -42.038 -3.444 64.317 1.00 88.38 113 LEU A CA 1
ATOM 876 C C . LEU A 1 113 ? -43.300 -4.316 64.334 1.00 88.38 113 LEU A C 1
ATOM 878 O O . LEU A 1 113 ? -44.132 -4.179 65.230 1.00 88.38 113 LEU A O 1
ATOM 882 N N . MET A 1 114 ? -43.433 -5.241 63.377 1.00 86.06 114 MET A N 1
ATOM 883 C CA . MET A 1 114 ? -44.554 -6.187 63.359 1.00 86.06 114 MET A CA 1
ATOM 884 C C . MET A 1 114 ? -44.548 -7.094 64.596 1.00 86.06 114 MET A C 1
ATOM 886 O O . MET A 1 114 ? -45.591 -7.254 65.227 1.00 86.06 114 MET A O 1
ATOM 890 N N . SER A 1 115 ? -43.388 -7.630 64.992 1.00 85.56 115 SER A N 1
ATOM 891 C CA . SER A 1 115 ? -43.271 -8.465 66.197 1.00 85.56 115 SER A CA 1
ATOM 892 C C . SER A 1 115 ? -43.595 -7.696 67.484 1.00 85.56 115 SER A C 1
ATOM 894 O O . SER A 1 115 ? -44.283 -8.221 68.354 1.00 85.56 115 SER A O 1
ATOM 896 N N . GLN A 1 116 ? -43.150 -6.441 67.605 1.00 82.31 116 GLN A N 1
ATOM 897 C CA . GLN A 1 116 ? -43.467 -5.589 68.761 1.00 82.31 116 GLN A CA 1
ATOM 898 C C . GLN A 1 116 ? -44.970 -5.293 68.871 1.00 82.31 116 GLN A C 1
ATOM 900 O O . GLN A 1 116 ? -45.529 -5.353 69.965 1.00 82.31 116 GLN A O 1
ATOM 905 N N . GLY A 1 117 ? -45.639 -5.026 67.744 1.00 74.69 117 GLY A N 1
ATOM 906 C CA . GLY A 1 117 ? -47.087 -4.805 67.710 1.00 74.69 117 GLY A CA 1
ATOM 907 C C . GLY A 1 117 ? -47.906 -6.029 68.136 1.00 74.69 117 GLY A C 1
ATOM 908 O O . GLY A 1 117 ? -48.964 -5.867 68.737 1.00 74.69 117 GLY A O 1
ATOM 909 N N . GLN A 1 118 ? -47.410 -7.247 67.879 1.00 71.25 118 GLN A N 1
ATOM 910 C CA . GLN A 1 118 ? -48.058 -8.480 68.342 1.00 71.25 118 GLN A CA 1
ATOM 911 C C . GLN A 1 118 ? -47.883 -8.716 69.848 1.00 71.25 118 GLN A C 1
ATOM 913 O O . GLN A 1 118 ? -48.835 -9.133 70.503 1.00 71.25 118 GLN A O 1
ATOM 918 N N . SER A 1 119 ? -46.712 -8.404 70.413 1.00 70.06 119 SER A N 1
ATOM 919 C CA . SER A 1 119 ? -46.458 -8.554 71.855 1.00 70.06 119 SER A CA 1
ATOM 920 C C . SER A 1 119 ? -47.251 -7.572 72.727 1.00 70.06 119 SER A C 1
ATOM 922 O O . SER A 1 119 ? -47.576 -7.905 73.863 1.00 70.06 119 SER A O 1
ATOM 924 N N . ASN A 1 120 ? -47.594 -6.386 72.209 1.00 67.69 120 ASN A N 1
ATOM 925 C CA . ASN A 1 120 ? -48.298 -5.339 72.964 1.00 67.69 120 ASN A CA 1
ATOM 926 C C . ASN A 1 120 ? -49.837 -5.382 72.832 1.00 67.69 120 ASN A C 1
ATOM 928 O O . ASN A 1 120 ? -50.520 -4.499 73.345 1.00 67.69 120 ASN A O 1
ATOM 932 N N . GLY A 1 121 ? -50.409 -6.386 72.156 1.00 55.75 121 GLY A N 1
ATOM 933 C CA . GLY A 1 121 ? -51.863 -6.612 72.103 1.00 55.75 121 GLY A CA 1
ATOM 934 C C . GLY A 1 121 ? -52.676 -5.644 71.227 1.00 55.75 121 GLY A C 1
ATOM 935 O O . GLY A 1 121 ? -53.877 -5.850 71.066 1.00 55.75 121 GLY A O 1
ATOM 936 N N . SER A 1 122 ? -52.055 -4.626 70.621 1.00 58.69 122 SER A N 1
ATOM 937 C CA . SER A 1 122 ? -52.655 -3.787 69.576 1.00 58.69 122 SER A CA 1
ATOM 938 C C . SER A 1 122 ? -51.570 -3.118 68.722 1.00 58.69 122 SER A C 1
ATOM 940 O O . SER A 1 122 ? -50.602 -2.566 69.247 1.00 58.69 122 SER A O 1
ATOM 942 N N . LEU A 1 123 ? -51.724 -3.145 67.394 1.00 62.25 123 LEU A N 1
ATOM 943 C CA . LEU A 1 123 ? -50.915 -2.329 66.484 1.00 62.25 123 LEU A CA 1
ATOM 944 C C . LEU A 1 123 ? -51.360 -0.869 66.631 1.00 62.25 123 LEU A C 1
ATOM 946 O O . LEU A 1 123 ? -52.351 -0.453 66.035 1.00 62.25 123 LEU A O 1
ATOM 950 N N . GLU A 1 124 ? -50.634 -0.087 67.427 1.00 66.69 124 GLU A N 1
ATOM 951 C CA . GLU A 1 124 ? -50.868 1.354 67.546 1.00 66.69 124 GLU A CA 1
ATOM 952 C C . GLU A 1 124 ? -50.840 2.038 66.163 1.00 66.69 124 GLU A C 1
ATOM 954 O O . GLU A 1 124 ? -50.024 1.696 65.301 1.00 66.69 124 GLU A O 1
ATOM 959 N N . ASN A 1 125 ? -51.691 3.053 65.954 1.00 67.25 125 ASN A N 1
ATOM 960 C CA . ASN A 1 125 ? -51.784 3.813 64.693 1.00 67.25 125 ASN A CA 1
ATOM 961 C C . ASN A 1 125 ? -50.420 4.319 64.176 1.00 67.25 125 ASN A C 1
ATOM 963 O O . ASN A 1 125 ? -50.208 4.423 62.968 1.00 67.25 125 ASN A O 1
ATOM 967 N N . ASN A 1 126 ? -49.475 4.594 65.081 1.00 70.50 126 ASN A N 1
ATOM 968 C CA . ASN A 1 126 ? -48.130 5.048 64.738 1.00 70.50 126 ASN A CA 1
ATOM 969 C C . ASN A 1 126 ? -47.286 3.947 64.056 1.00 70.50 126 ASN A C 1
ATOM 971 O O . ASN A 1 126 ? -46.611 4.211 63.060 1.00 70.50 126 ASN A O 1
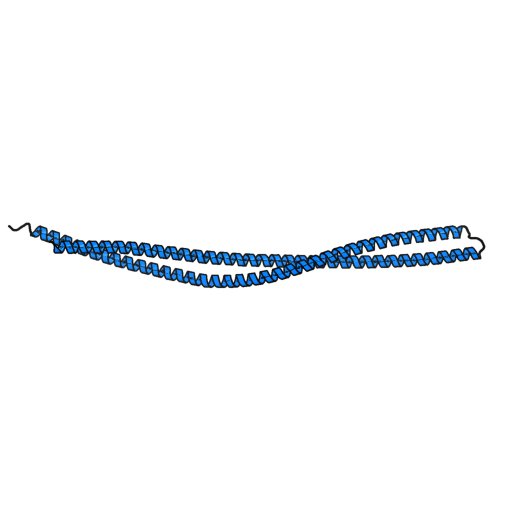ATOM 975 N N . ASN A 1 127 ? -47.391 2.692 64.511 1.00 81.19 127 ASN A N 1
ATOM 976 C CA . ASN A 1 127 ? -46.697 1.551 63.900 1.00 81.19 127 ASN A CA 1
ATOM 977 C C . ASN A 1 127 ? -47.239 1.258 62.494 1.00 81.19 127 ASN A C 1
ATOM 979 O O . ASN A 1 127 ? -46.468 0.967 61.583 1.00 81.19 127 ASN A O 1
ATOM 983 N N . SER A 1 128 ? -48.552 1.404 62.291 1.00 83.44 128 SER A N 1
ATOM 984 C CA . SER A 1 128 ? -49.196 1.306 60.971 1.00 83.44 128 SER A CA 1
ATOM 985 C C . SER A 1 128 ? -48.619 2.319 59.969 1.00 83.44 128 SER A C 1
ATOM 987 O O . SER A 1 128 ? -48.174 1.944 58.880 1.00 83.44 128 SER A O 1
ATOM 989 N N . ALA A 1 129 ? -48.535 3.596 60.353 1.00 87.00 129 ALA A N 1
ATOM 990 C CA . ALA A 1 129 ? -47.970 4.641 59.500 1.00 87.00 129 ALA A CA 1
ATOM 991 C C . ALA A 1 129 ? -46.484 4.395 59.178 1.00 87.00 129 ALA A C 1
ATOM 993 O O . ALA A 1 129 ? -46.054 4.563 58.034 1.00 87.00 129 ALA A O 1
ATOM 994 N N . GLN A 1 130 ? -45.697 3.948 60.162 1.00 90.38 130 GLN A N 1
ATOM 995 C CA . GLN A 1 130 ? -44.288 3.601 59.960 1.00 90.38 130 GLN A CA 1
ATOM 996 C C . GLN A 1 130 ? -44.101 2.408 59.016 1.00 90.38 130 GLN A C 1
ATOM 998 O O . GLN A 1 130 ? -43.238 2.467 58.139 1.00 90.38 130 GLN A O 1
ATOM 1003 N N . LEU A 1 131 ? -44.907 1.352 59.153 1.00 91.19 131 LEU A N 1
ATOM 1004 C CA . LEU A 1 131 ? -44.868 0.190 58.260 1.00 91.19 131 LEU A CA 1
ATOM 1005 C C . LEU A 1 131 ? -45.178 0.591 56.813 1.00 91.19 131 LEU A C 1
ATOM 1007 O O . LEU A 1 131 ? -44.450 0.183 55.908 1.00 91.19 131 LEU A O 1
ATOM 1011 N N . ASN A 1 132 ? -46.186 1.441 56.602 1.00 92.88 132 ASN A N 1
ATOM 1012 C CA . ASN A 1 132 ? -46.522 1.967 55.276 1.00 92.88 132 ASN A CA 1
ATOM 1013 C C . ASN A 1 132 ? -45.381 2.810 54.682 1.00 92.88 132 ASN A C 1
ATOM 1015 O O . ASN A 1 132 ? -45.035 2.642 53.515 1.00 92.88 132 ASN A O 1
ATOM 1019 N N . ASN A 1 133 ? -44.740 3.669 55.480 1.00 95.75 133 ASN A N 1
ATOM 1020 C CA . ASN A 1 133 ? -43.583 4.449 55.025 1.00 95.75 133 ASN A CA 1
ATOM 1021 C C . ASN A 1 133 ? -42.384 3.567 54.652 1.00 95.75 133 ASN A C 1
ATOM 1023 O O . ASN A 1 133 ? -41.716 3.830 53.648 1.00 95.75 133 ASN A O 1
ATOM 1027 N N . ILE A 1 134 ? -42.111 2.517 55.432 1.00 96.25 134 ILE A N 1
ATOM 1028 C CA . ILE A 1 134 ? -41.052 1.551 55.116 1.00 96.25 134 ILE A CA 1
ATOM 1029 C C . ILE A 1 134 ? -41.368 0.835 53.799 1.00 96.25 134 ILE A C 1
ATOM 1031 O O . ILE A 1 134 ? -40.495 0.740 52.939 1.00 96.25 134 ILE A O 1
ATOM 1035 N N . GLU A 1 135 ? -42.609 0.379 53.617 1.00 96.19 135 GLU A N 1
ATOM 1036 C CA . GLU A 1 135 ? -43.042 -0.302 52.394 1.00 96.19 135 GLU A CA 1
ATOM 1037 C C . GLU A 1 135 ? -42.890 0.595 51.159 1.00 96.19 135 GLU A C 1
ATOM 1039 O O . GLU A 1 135 ? -42.276 0.191 50.172 1.00 96.19 135 GLU A O 1
ATOM 1044 N N . ASN A 1 136 ? -43.357 1.842 51.241 1.00 97.56 136 ASN A N 1
ATOM 1045 C CA . ASN A 1 136 ? -43.225 2.819 50.160 1.00 97.56 136 ASN A CA 1
ATOM 1046 C C . ASN A 1 136 ? -41.752 3.091 49.811 1.00 97.56 136 ASN A C 1
ATOM 1048 O O . ASN A 1 136 ? -41.392 3.172 48.637 1.00 97.56 136 ASN A O 1
ATOM 1052 N N . THR A 1 137 ? -40.882 3.186 50.822 1.00 97.94 137 THR A N 1
ATOM 1053 C CA . THR A 1 137 ? -39.440 3.401 50.618 1.00 97.94 137 THR A CA 1
ATOM 1054 C C . THR A 1 137 ? -38.789 2.204 49.923 1.00 97.94 137 THR A C 1
ATOM 1056 O O . THR A 1 137 ? -38.019 2.382 48.979 1.00 97.94 137 THR A O 1
ATOM 1059 N N . ILE A 1 138 ? -39.134 0.978 50.333 1.00 97.81 138 ILE A N 1
ATOM 1060 C CA . ILE A 1 138 ? -38.667 -0.250 49.672 1.00 97.81 138 ILE A CA 1
ATOM 1061 C C . ILE A 1 138 ? -39.104 -0.258 48.203 1.00 97.81 138 ILE A C 1
ATOM 1063 O O . ILE A 1 138 ? -38.283 -0.531 47.328 1.00 97.81 138 ILE A O 1
ATOM 1067 N N . GLN A 1 139 ? -40.367 0.067 47.912 1.00 98.12 139 GLN A N 1
ATOM 1068 C CA . GLN A 1 139 ? -40.878 0.102 46.538 1.00 98.12 139 GLN A CA 1
ATOM 1069 C C . GLN A 1 139 ? -40.135 1.118 45.660 1.00 98.12 139 GLN A C 1
ATOM 1071 O O . GLN A 1 139 ? -39.833 0.821 44.499 1.00 98.12 139 GLN A O 1
ATOM 1076 N N . GLU A 1 140 ? -39.798 2.286 46.207 1.00 98.38 140 GLU A N 1
ATOM 1077 C CA . GLU A 1 140 ? -39.024 3.303 45.495 1.00 98.38 140 GLU A CA 1
ATOM 1078 C C . GLU A 1 140 ? -37.583 2.841 45.227 1.00 98.38 140 GLU A C 1
ATOM 1080 O O . GLU A 1 140 ? -37.107 2.947 44.095 1.00 98.38 140 GLU A O 1
ATOM 1085 N N . TYR A 1 141 ? -36.901 2.232 46.202 1.00 98.25 141 TYR A N 1
ATOM 1086 C CA . TYR A 1 141 ? -35.566 1.659 45.982 1.00 98.25 141 TYR A CA 1
ATOM 1087 C C . TYR A 1 141 ? -35.573 0.507 44.969 1.00 98.25 141 TYR A C 1
ATOM 1089 O O . TYR A 1 141 ? -34.700 0.450 44.101 1.00 98.25 141 TYR A O 1
ATOM 1097 N N . GLU A 1 142 ? -36.584 -0.365 44.987 1.00 97.94 142 GLU A N 1
ATOM 1098 C CA . GLU A 1 142 ? -36.743 -1.418 43.972 1.00 97.94 142 GLU A CA 1
ATOM 1099 C C . GLU A 1 142 ? -36.966 -0.819 42.571 1.00 97.94 142 GLU A C 1
ATOM 1101 O O . GLU A 1 142 ? -36.444 -1.330 41.576 1.00 97.94 142 GLU A O 1
ATOM 1106 N N . LYS A 1 143 ? -37.699 0.297 42.461 1.00 98.25 143 LYS A N 1
ATOM 1107 C CA . LYS A 1 143 ? -37.875 1.027 41.195 1.00 98.25 143 LYS A CA 1
ATOM 1108 C C . LYS A 1 143 ? -36.566 1.646 40.706 1.00 98.25 143 LYS A C 1
ATOM 1110 O O . LYS A 1 143 ? -36.270 1.552 39.514 1.00 98.25 143 LYS A O 1
ATOM 1115 N N . GLN A 1 144 ? -35.775 2.243 41.595 1.00 98.31 144 GLN A N 1
ATOM 1116 C CA . GLN A 1 144 ? -34.451 2.773 41.255 1.00 98.31 144 GLN A CA 1
ATOM 1117 C C . GLN A 1 144 ? -33.513 1.662 40.781 1.00 98.31 144 GLN A C 1
ATOM 1119 O O . GLN A 1 144 ? -32.872 1.809 39.742 1.00 98.31 144 GLN A O 1
ATOM 1124 N N . LYS A 1 145 ? -33.503 0.513 41.463 1.00 98.19 145 LYS A N 1
ATOM 1125 C CA . LYS A 1 145 ? -32.719 -0.655 41.051 1.00 98.19 145 LYS A CA 1
ATOM 1126 C C . LYS A 1 145 ? -33.099 -1.144 39.653 1.00 98.19 145 LYS A C 1
ATOM 1128 O O . LYS A 1 145 ? -32.209 -1.460 38.867 1.00 98.19 145 LYS A O 1
ATOM 1133 N N . ARG A 1 146 ? -34.391 -1.190 39.307 1.00 98.38 146 ARG A N 1
ATOM 1134 C CA . ARG A 1 146 ? -34.826 -1.559 37.943 1.00 98.38 146 ARG A CA 1
ATOM 1135 C C . ARG A 1 146 ? -34.246 -0.618 36.886 1.00 98.38 146 ARG A C 1
ATOM 1137 O O . ARG A 1 146 ? -33.631 -1.101 35.943 1.00 98.38 146 ARG A O 1
ATOM 1144 N N . LYS A 1 147 ? -34.330 0.699 37.102 1.00 98.62 147 LYS A N 1
ATOM 1145 C CA . LYS A 1 147 ? -33.750 1.701 36.188 1.00 98.62 147 LYS A CA 1
ATOM 1146 C C . LYS A 1 147 ? -32.235 1.549 36.025 1.00 98.62 147 LYS A C 1
ATOM 1148 O O . LYS A 1 147 ? -31.722 1.622 34.916 1.00 98.62 147 LYS A O 1
ATOM 1153 N N . LEU A 1 148 ? -31.513 1.313 37.121 1.00 98.50 148 LEU A N 1
ATOM 1154 C CA . LEU A 1 148 ? -30.063 1.098 37.074 1.00 98.50 148 LEU A CA 1
ATOM 1155 C C . LEU A 1 148 ? -29.694 -0.186 36.308 1.00 98.50 148 LEU A C 1
ATOM 1157 O O . LEU A 1 148 ? -28.703 -0.210 35.583 1.00 98.50 148 LEU A O 1
ATOM 1161 N N . ASN A 1 149 ? -30.498 -1.247 36.427 1.00 98.31 149 ASN A N 1
ATOM 1162 C CA . ASN A 1 149 ? -30.302 -2.472 35.646 1.00 98.31 149 ASN A CA 1
ATOM 1163 C C . ASN A 1 149 ? -30.574 -2.268 34.148 1.00 98.31 149 ASN A C 1
ATOM 1165 O O . ASN A 1 149 ? -29.845 -2.816 33.321 1.00 98.31 149 ASN A O 1
ATOM 1169 N N . GLU A 1 150 ? -31.586 -1.473 33.796 1.00 98.56 150 GLU A N 1
ATOM 1170 C CA . GLU A 1 150 ? -31.843 -1.065 32.409 1.00 98.56 150 GLU A CA 1
ATOM 1171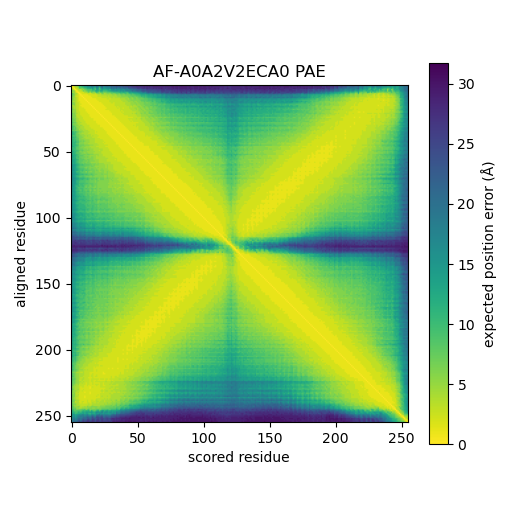 C C . GLU A 1 150 ? -30.642 -0.292 31.840 1.00 98.56 150 GLU A C 1
ATOM 1173 O O . GLU A 1 150 ? -30.145 -0.645 30.770 1.00 98.56 150 GLU A O 1
ATOM 1178 N N . GLU A 1 151 ? -30.083 0.662 32.597 1.00 98.50 151 GLU A N 1
ATOM 1179 C CA . GLU A 1 151 ? -28.875 1.391 32.184 1.00 98.50 151 GLU A CA 1
ATOM 1180 C C . GLU A 1 151 ? -27.680 0.447 31.967 1.00 98.50 151 GLU A C 1
ATOM 1182 O O . GLU A 1 151 ? -26.996 0.543 30.947 1.00 98.50 151 GLU A O 1
ATOM 1187 N N . ILE A 1 152 ? -27.441 -0.517 32.867 1.00 98.56 152 ILE A N 1
ATOM 1188 C CA . ILE A 1 152 ? -26.388 -1.531 32.673 1.00 98.56 152 ILE A CA 1
ATOM 1189 C C . ILE A 1 152 ? -26.610 -2.321 31.377 1.00 98.56 152 ILE A C 1
ATOM 1191 O O . ILE A 1 152 ? -25.646 -2.583 30.652 1.00 98.56 152 ILE A O 1
ATOM 1195 N N . SER A 1 153 ? -27.848 -2.720 31.079 1.00 98.56 153 SER A N 1
ATOM 1196 C CA . SER A 1 153 ? -28.175 -3.451 29.849 1.00 98.56 153 SER A CA 1
ATOM 1197 C C . SER A 1 153 ? -27.827 -2.630 28.603 1.00 98.56 153 SER A C 1
ATOM 1199 O O . SER A 1 153 ? -27.202 -3.150 27.674 1.00 98.56 153 SER A O 1
ATOM 1201 N N . ASP A 1 154 ? -28.157 -1.341 28.592 1.00 98.62 154 ASP A N 1
ATOM 1202 C CA . ASP A 1 154 ? -27.845 -0.455 27.469 1.00 98.62 154 ASP A CA 1
ATOM 1203 C C . ASP A 1 154 ? -26.339 -0.225 27.309 1.00 98.62 154 ASP A C 1
ATOM 1205 O O . ASP A 1 154 ? -25.818 -0.275 26.191 1.00 98.62 154 ASP A O 1
ATOM 1209 N N . LEU A 1 155 ? -25.606 -0.052 28.412 1.00 98.69 155 LEU A N 1
ATOM 1210 C CA . LEU A 1 155 ? -24.145 0.068 28.384 1.00 98.69 155 LEU A CA 1
ATOM 1211 C C . LEU A 1 155 ? -23.480 -1.205 27.840 1.00 98.69 155 LEU A C 1
ATOM 1213 O O . LEU A 1 155 ? -22.558 -1.112 27.030 1.00 98.69 155 LEU A O 1
ATOM 1217 N N . ARG A 1 156 ? -23.978 -2.394 28.209 1.00 98.44 156 ARG A N 1
ATOM 1218 C CA . ARG A 1 156 ? -23.488 -3.681 27.676 1.00 98.44 156 ARG A CA 1
ATOM 1219 C C . ARG A 1 156 ? -23.745 -3.828 26.178 1.00 98.44 156 ARG A C 1
ATOM 1221 O O . ARG A 1 156 ? -22.894 -4.348 25.460 1.00 98.44 156 ARG A O 1
ATOM 1228 N N . ARG A 1 157 ? -24.887 -3.346 25.678 1.00 98.69 157 ARG A N 1
ATOM 1229 C CA . ARG A 1 157 ? -25.170 -3.318 24.230 1.00 98.69 157 ARG A CA 1
ATOM 123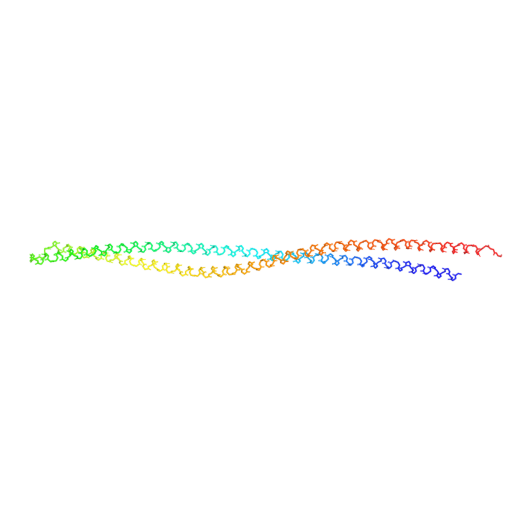0 C C . ARG A 1 157 ? -24.195 -2.405 23.487 1.00 98.69 157 ARG A C 1
ATOM 1232 O O . ARG A 1 157 ? -23.677 -2.795 22.442 1.00 98.69 157 ARG A O 1
ATOM 1239 N N . GLN A 1 158 ? -23.901 -1.227 24.040 1.00 98.62 158 GLN A N 1
ATOM 1240 C CA . GLN A 1 158 ? -22.900 -0.316 23.472 1.00 98.62 158 GLN A CA 1
ATOM 1241 C C . GLN A 1 158 ? -21.501 -0.944 23.460 1.00 98.62 158 GLN A C 1
ATOM 1243 O O . GLN A 1 158 ? -20.803 -0.857 22.450 1.00 98.62 158 GLN A O 1
ATOM 1248 N N . GLU A 1 159 ? -21.105 -1.617 24.543 1.00 98.50 159 GLU A N 1
ATOM 1249 C CA . GLU A 1 159 ? -19.845 -2.364 24.611 1.00 98.50 159 GLU A CA 1
ATOM 1250 C C . GLU A 1 159 ? -19.771 -3.451 23.526 1.00 98.50 159 GLU A C 1
ATOM 1252 O O . GLU A 1 159 ? -18.762 -3.541 22.824 1.00 98.50 159 GLU A O 1
ATOM 1257 N N . SER A 1 160 ? -20.832 -4.247 23.344 1.00 98.56 160 SER A N 1
ATOM 1258 C CA . SER A 1 160 ? -20.890 -5.280 22.295 1.00 98.56 160 SER A CA 1
ATOM 1259 C C . SER A 1 160 ? -20.712 -4.680 20.903 1.00 98.56 160 SER A C 1
ATOM 1261 O O . SER A 1 160 ? -19.865 -5.136 20.137 1.00 98.56 160 SER A O 1
ATOM 1263 N N . SER A 1 161 ? -21.435 -3.597 20.601 1.00 98.62 161 SER A N 1
ATOM 1264 C CA . SER A 1 161 ? -21.336 -2.926 19.302 1.00 98.62 161 SER A CA 1
ATOM 1265 C C . SER A 1 161 ? -19.927 -2.386 19.027 1.00 98.62 161 SER A C 1
ATOM 1267 O O . SER A 1 161 ? -19.414 -2.525 17.916 1.00 98.62 161 SER A O 1
ATOM 1269 N N . LEU A 1 162 ? -19.258 -1.803 20.029 1.00 98.69 162 LEU A N 1
ATOM 1270 C CA . LEU A 1 162 ? -17.872 -1.341 19.880 1.00 98.69 162 LEU A CA 1
ATOM 1271 C C . LEU A 1 162 ? -16.893 -2.507 19.672 1.00 98.69 162 LEU A C 1
ATOM 1273 O O . LEU A 1 162 ? -15.946 -2.380 18.894 1.00 98.69 162 LEU A O 1
ATOM 1277 N N . ASN A 1 163 ? -17.119 -3.646 20.329 1.00 98.44 163 ASN A N 1
ATOM 1278 C CA . ASN A 1 163 ? -16.314 -4.852 20.128 1.00 98.44 163 ASN A CA 1
ATOM 1279 C C . ASN A 1 163 ? -16.473 -5.423 18.710 1.00 98.44 163 ASN A C 1
ATOM 1281 O O . ASN A 1 163 ? -15.474 -5.786 18.086 1.00 98.44 163 ASN A O 1
ATOM 1285 N N . GLU A 1 164 ? -17.691 -5.447 18.171 1.00 98.62 164 GLU A N 1
ATOM 1286 C CA . GLU A 1 164 ? -17.960 -5.846 16.782 1.00 98.62 164 GLU A CA 1
ATOM 1287 C C . GLU A 1 164 ? -17.271 -4.908 15.783 1.00 98.62 164 GLU A C 1
ATOM 1289 O O . GLU A 1 164 ? -16.572 -5.368 14.877 1.00 98.62 164 GLU A O 1
ATOM 1294 N N . GLN A 1 165 ? -17.375 -3.590 15.989 1.00 98.56 165 GLN A N 1
ATOM 1295 C CA . GLN A 1 165 ? -16.656 -2.600 15.177 1.00 98.56 165 GLN A CA 1
ATOM 1296 C C . GLN A 1 165 ? -15.141 -2.834 15.220 1.00 98.56 165 GLN A C 1
ATOM 1298 O O . GLN A 1 165 ? -14.479 -2.814 14.183 1.00 98.56 165 GLN A O 1
ATOM 1303 N N . ASN A 1 166 ? -14.581 -3.123 16.396 1.00 98.56 166 ASN A N 1
ATOM 1304 C CA . ASN A 1 166 ? -13.165 -3.456 16.537 1.00 98.56 166 ASN A CA 1
ATOM 1305 C C . ASN A 1 166 ? -12.775 -4.743 15.805 1.00 98.56 166 ASN A C 1
ATOM 1307 O O . ASN A 1 166 ? -11.682 -4.802 15.243 1.00 98.56 166 ASN A O 1
ATOM 1311 N N . ALA A 1 167 ? -13.632 -5.764 15.781 1.00 98.56 167 ALA A N 1
ATOM 1312 C CA . ALA A 1 167 ? -13.373 -6.984 15.019 1.00 98.56 167 ALA A CA 1
ATOM 1313 C C . ALA A 1 167 ? -13.277 -6.692 13.512 1.00 98.56 167 ALA A C 1
ATOM 1315 O O . ALA A 1 167 ? -12.332 -7.139 12.853 1.00 98.56 167 ALA A O 1
ATOM 1316 N N . VAL A 1 168 ? -14.189 -5.869 12.984 1.00 98.56 168 VAL A N 1
ATOM 1317 C CA . VAL A 1 168 ? -14.158 -5.418 11.583 1.00 98.56 168 VAL A CA 1
ATOM 1318 C C . VAL A 1 168 ? -12.905 -4.588 11.299 1.00 98.56 168 VAL A C 1
ATOM 1320 O O . VAL A 1 168 ? -12.198 -4.870 10.332 1.00 98.56 168 VAL A O 1
ATOM 1323 N N . LEU A 1 169 ? -12.574 -3.617 12.156 1.00 98.62 169 LEU A N 1
ATOM 1324 C CA . LEU A 1 169 ? -11.375 -2.785 12.002 1.00 98.62 169 LEU A CA 1
ATOM 1325 C C . LEU A 1 169 ? -10.090 -3.617 12.019 1.00 98.62 169 LEU A C 1
ATOM 1327 O O . LEU A 1 169 ? -9.202 -3.379 11.206 1.00 98.62 169 LEU A O 1
ATOM 1331 N N . ARG A 1 170 ? -9.992 -4.628 12.889 1.00 98.25 170 ARG A N 1
ATOM 1332 C CA . ARG A 1 170 ? -8.848 -5.553 12.917 1.00 98.25 170 ARG A CA 1
ATOM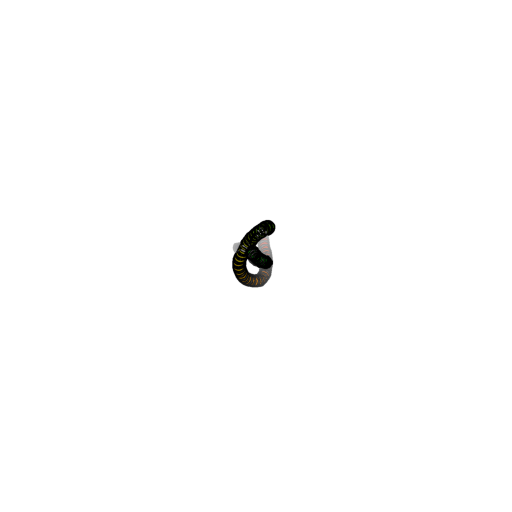 1333 C C . ARG A 1 170 ? -8.748 -6.361 11.627 1.00 98.25 170 ARG A C 1
ATOM 1335 O O . ARG A 1 170 ? -7.658 -6.475 11.076 1.00 98.25 170 ARG A O 1
ATOM 1342 N N . SER A 1 171 ? -9.870 -6.871 11.116 1.00 98.50 171 SER A N 1
ATOM 1343 C CA . SER A 1 171 ? -9.899 -7.576 9.828 1.00 98.50 171 SER A CA 1
ATOM 1344 C C . SER A 1 171 ? -9.459 -6.669 8.674 1.00 98.50 171 SER A C 1
ATOM 1346 O O . SER A 1 171 ? -8.632 -7.066 7.853 1.00 98.50 171 SER A O 1
ATOM 1348 N N . ASN A 1 172 ? -9.955 -5.431 8.634 1.00 98.38 172 ASN A N 1
ATOM 1349 C CA . ASN A 1 172 ? -9.571 -4.448 7.622 1.00 98.38 172 ASN A CA 1
ATOM 1350 C C . ASN A 1 172 ? -8.091 -4.082 7.722 1.00 98.38 172 ASN A C 1
ATOM 1352 O O . ASN A 1 172 ? -7.402 -4.093 6.706 1.00 98.38 172 ASN A O 1
ATOM 1356 N N . LYS A 1 173 ? -7.580 -3.855 8.936 1.00 98.38 173 LYS A N 1
ATOM 1357 C CA . LYS A 1 173 ? -6.156 -3.608 9.174 1.00 98.38 173 LYS A CA 1
ATOM 1358 C C . LYS A 1 173 ? -5.295 -4.751 8.632 1.00 98.38 173 LYS A C 1
ATOM 1360 O O . LYS A 1 173 ? -4.347 -4.483 7.911 1.00 98.38 173 LYS A O 1
ATOM 1365 N N . MET A 1 174 ? -5.653 -6.012 8.888 1.00 98.19 174 MET A N 1
ATOM 1366 C CA . MET A 1 174 ? -4.906 -7.161 8.348 1.00 98.19 174 MET A CA 1
ATOM 1367 C C . MET A 1 174 ? -4.885 -7.182 6.813 1.00 98.19 174 MET A C 1
ATOM 1369 O O . MET A 1 174 ? -3.857 -7.491 6.214 1.00 98.19 174 MET A O 1
ATOM 1373 N N . LYS A 1 175 ? -6.003 -6.838 6.160 1.00 98.50 175 LYS A N 1
ATOM 1374 C CA . LYS A 1 175 ? -6.065 -6.732 4.691 1.00 98.50 175 LYS A CA 1
ATOM 1375 C C . LYS A 1 175 ? -5.195 -5.588 4.169 1.00 98.50 175 LYS A C 1
ATOM 1377 O O . LYS A 1 175 ? -4.513 -5.768 3.163 1.00 98.50 175 LYS A O 1
ATOM 1382 N N . LEU A 1 176 ? -5.214 -4.440 4.844 1.00 98.62 176 LEU A N 1
ATOM 1383 C CA . LEU A 1 176 ? -4.381 -3.286 4.504 1.00 98.62 176 LEU A CA 1
ATOM 1384 C C . LEU A 1 176 ? -2.892 -3.593 4.696 1.00 98.62 176 LEU A C 1
ATOM 1386 O O . LEU A 1 176 ? -2.113 -3.309 3.795 1.00 98.62 176 LEU A O 1
ATOM 1390 N N . ASP A 1 177 ? -2.510 -4.249 5.795 1.00 98.19 177 ASP A N 1
ATOM 1391 C CA . ASP A 1 177 ? -1.133 -4.689 6.058 1.00 98.19 177 ASP A CA 1
ATOM 1392 C C . ASP A 1 177 ? -0.641 -5.644 4.950 1.00 98.19 177 ASP A C 1
ATOM 1394 O O . ASP A 1 177 ? 0.457 -5.486 4.413 1.00 98.19 177 ASP A O 1
ATOM 1398 N N . ALA A 1 178 ? -1.477 -6.602 4.533 1.00 98.44 178 ALA A N 1
ATOM 1399 C CA . ALA A 1 178 ? -1.151 -7.510 3.431 1.00 98.44 178 ALA A CA 1
ATOM 1400 C C . ALA A 1 178 ? -1.015 -6.776 2.083 1.00 98.44 178 ALA A C 1
ATOM 1402 O O . ALA A 1 178 ? -0.094 -7.049 1.308 1.00 98.44 178 ALA A O 1
ATOM 1403 N N . ALA A 1 179 ? -1.914 -5.830 1.796 1.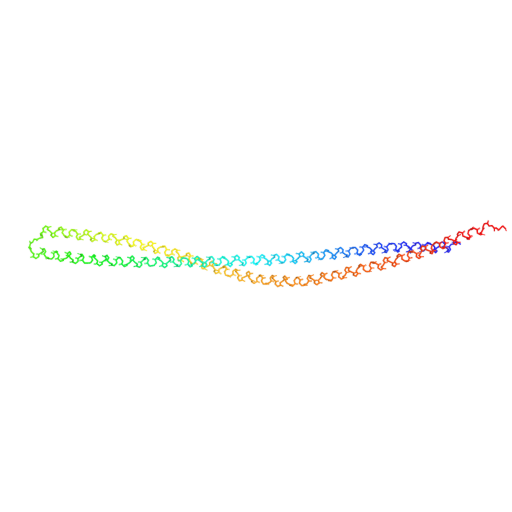00 98.56 179 ALA A N 1
ATOM 1404 C CA . ALA A 1 179 ? -1.844 -5.003 0.595 1.00 98.56 179 ALA A CA 1
ATOM 1405 C C . ALA A 1 179 ? -0.605 -4.095 0.596 1.00 98.56 179 ALA A C 1
ATOM 1407 O O . ALA A 1 179 ? 0.015 -3.905 -0.453 1.00 98.56 179 ALA A O 1
ATOM 1408 N N . PHE A 1 180 ? -0.222 -3.570 1.761 1.00 98.50 180 PHE A N 1
ATOM 1409 C CA . PHE A 1 180 ? 0.976 -2.762 1.947 1.00 98.50 180 PHE A CA 1
ATOM 1410 C C . PHE A 1 180 ? 2.231 -3.567 1.613 1.00 98.50 180 PHE A C 1
ATOM 1412 O O . PHE A 1 180 ? 3.000 -3.147 0.751 1.00 98.50 180 PHE A O 1
ATOM 1419 N N . GLU A 1 181 ? 2.405 -4.755 2.197 1.00 98.31 181 GLU A N 1
ATOM 1420 C CA . GLU A 1 181 ? 3.578 -5.593 1.912 1.00 98.31 181 GLU A CA 1
ATOM 1421 C C . GLU A 1 181 ? 3.627 -6.049 0.447 1.00 98.31 181 GLU A C 1
ATOM 1423 O O . GLU A 1 181 ? 4.693 -6.031 -0.172 1.00 98.31 181 GLU A O 1
ATOM 1428 N N . LYS A 1 182 ? 2.481 -6.370 -0.166 1.00 98.56 182 LYS A N 1
ATOM 1429 C CA . LYS A 1 182 ? 2.428 -6.657 -1.607 1.00 98.56 182 LYS A CA 1
ATOM 1430 C C . LYS A 1 182 ? 2.887 -5.456 -2.444 1.00 98.56 182 LYS A C 1
ATOM 1432 O O . LYS A 1 182 ? 3.777 -5.599 -3.279 1.00 98.56 182 LYS A O 1
ATOM 1437 N N . THR A 1 183 ? 2.314 -4.279 -2.198 1.00 98.44 183 THR A N 1
ATOM 1438 C CA . THR A 1 183 ? 2.639 -3.043 -2.937 1.00 98.44 183 THR A CA 1
ATOM 1439 C C . THR A 1 183 ? 4.099 -2.642 -2.731 1.00 98.44 183 THR A C 1
ATOM 1441 O O . THR A 1 183 ? 4.743 -2.127 -3.640 1.00 98.44 183 THR A O 1
ATOM 1444 N N . LYS A 1 184 ? 4.655 -2.905 -1.548 1.00 98.50 184 LYS A N 1
ATOM 1445 C CA . LYS A 1 184 ? 6.054 -2.635 -1.208 1.00 98.50 184 LYS A CA 1
ATOM 1446 C C . LYS A 1 184 ? 6.999 -3.503 -2.023 1.00 98.50 184 LYS A C 1
ATOM 1448 O O . LYS A 1 184 ? 7.953 -2.985 -2.595 1.00 98.50 184 LYS A O 1
ATOM 1453 N N . ASN A 1 185 ? 6.697 -4.791 -2.154 1.00 98.38 185 ASN A N 1
ATOM 1454 C CA . ASN A 1 185 ? 7.471 -5.689 -3.010 1.00 98.38 185 ASN A CA 1
ATOM 1455 C C . ASN A 1 185 ? 7.390 -5.271 -4.488 1.00 98.38 185 ASN A C 1
ATOM 1457 O O . ASN A 1 185 ? 8.405 -5.256 -5.184 1.00 98.38 185 ASN A O 1
ATOM 1461 N N . GLU A 1 186 ? 6.204 -4.880 -4.962 1.00 98.50 186 GLU A N 1
ATOM 1462 C CA . GLU A 1 186 ? 6.016 -4.348 -6.319 1.00 98.50 186 GLU A CA 1
ATOM 1463 C C . GLU A 1 186 ? 6.799 -3.045 -6.540 1.00 98.50 186 GLU A C 1
ATOM 1465 O O . GLU A 1 186 ? 7.423 -2.874 -7.589 1.00 98.50 186 GLU A O 1
ATOM 1470 N N . HIS A 1 187 ? 6.813 -2.148 -5.549 1.00 98.56 187 HIS A N 1
ATOM 1471 C CA . HIS A 1 187 ? 7.592 -0.911 -5.570 1.00 98.56 187 HIS A CA 1
ATOM 1472 C C . HIS A 1 187 ? 9.089 -1.192 -5.682 1.00 98.56 187 HIS A C 1
ATOM 1474 O O . HIS A 1 187 ? 9.734 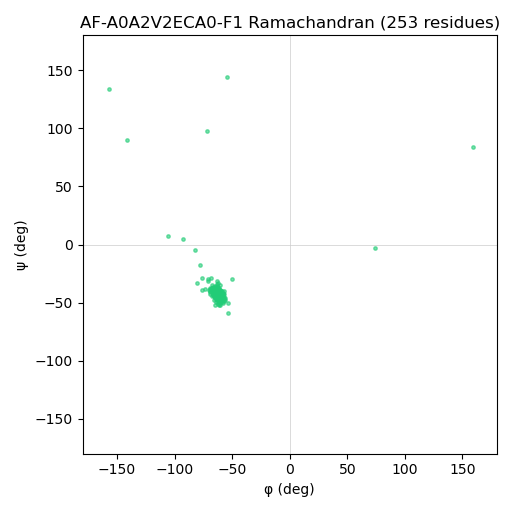-0.636 -6.570 1.00 98.56 187 HIS A O 1
ATOM 1480 N N . GLU A 1 188 ? 9.644 -2.065 -4.837 1.00 98.31 188 GLU A N 1
ATOM 1481 C CA . GLU A 1 188 ? 11.072 -2.399 -4.886 1.00 98.31 188 GLU A CA 1
ATOM 1482 C C . GLU A 1 188 ? 11.453 -3.025 -6.230 1.00 98.31 188 GLU A C 1
ATOM 1484 O O . GLU A 1 188 ? 12.427 -2.608 -6.857 1.00 98.31 188 GLU A O 1
ATOM 1489 N N . PHE A 1 189 ? 10.633 -3.941 -6.749 1.00 98.31 189 PHE A N 1
ATOM 1490 C CA . PHE A 1 189 ? 10.857 -4.511 -8.076 1.00 98.31 189 PHE A CA 1
ATOM 1491 C C . PHE A 1 189 ? 10.824 -3.444 -9.183 1.00 98.31 189 PHE A C 1
ATOM 1493 O O . PHE A 1 189 ? 11.714 -3.396 -10.041 1.00 98.31 189 PHE A O 1
ATOM 1500 N N . ALA A 1 190 ? 9.810 -2.573 -9.176 1.00 98.44 190 ALA A N 1
ATOM 1501 C CA . ALA A 1 190 ? 9.664 -1.500 -10.156 1.00 98.44 190 ALA A CA 1
ATOM 1502 C C . ALA A 1 190 ? 10.819 -0.493 -10.076 1.00 98.44 190 ALA A C 1
ATOM 1504 O O . ALA A 1 190 ? 11.287 -0.020 -11.114 1.00 98.44 190 ALA A O 1
ATOM 1505 N N . LYS A 1 191 ? 11.299 -0.201 -8.866 1.00 98.44 191 LYS A N 1
ATOM 1506 C CA . LYS A 1 191 ? 12.437 0.678 -8.601 1.00 98.44 191 LYS A CA 1
ATOM 1507 C C . LYS A 1 191 ? 13.726 0.090 -9.166 1.00 98.44 191 LYS A C 1
ATOM 1509 O O . LYS A 1 191 ? 14.355 0.735 -9.999 1.00 98.44 191 LYS A O 1
ATOM 1514 N N . SER A 1 192 ? 14.056 -1.161 -8.845 1.00 98.56 192 SER A N 1
ATOM 1515 C CA . SER A 1 192 ? 15.240 -1.829 -9.407 1.00 98.56 192 SER A CA 1
ATOM 1516 C C . SER A 1 192 ? 15.164 -1.981 -10.929 1.00 98.56 192 SER A C 1
ATOM 1518 O O . SER A 1 192 ? 16.175 -1.930 -11.631 1.00 98.56 192 SER A O 1
ATOM 1520 N N . LYS A 1 193 ? 13.966 -2.179 -11.494 1.00 98.12 193 LYS A N 1
ATOM 1521 C CA . LYS A 1 193 ? 13.779 -2.145 -12.951 1.00 98.12 193 LYS A CA 1
ATOM 1522 C C . LYS A 1 193 ? 14.061 -0.749 -13.518 1.00 98.12 193 LYS A C 1
ATOM 1524 O O . LYS A 1 193 ? 14.743 -0.661 -14.533 1.00 98.12 193 LYS A O 1
ATOM 1529 N N . CYS A 1 194 ? 13.573 0.308 -12.871 1.00 98.31 194 CYS A N 1
ATOM 1530 C CA . CYS A 1 194 ? 13.817 1.691 -13.277 1.00 98.31 194 CYS A CA 1
ATOM 1531 C C . CYS A 1 194 ? 15.313 2.023 -13.278 1.00 98.31 194 CYS A C 1
ATOM 1533 O O . CYS A 1 194 ? 15.815 2.492 -14.291 1.00 98.31 194 CYS A O 1
ATOM 1535 N N . GLU A 1 195 ? 16.035 1.689 -12.208 1.00 98.44 195 GLU A N 1
ATOM 1536 C CA . GLU A 1 195 ? 17.486 1.913 -12.089 1.00 98.44 195 GLU A CA 1
ATOM 1537 C C . GLU A 1 195 ? 18.265 1.213 -13.218 1.00 98.44 195 GLU A C 1
ATOM 1539 O O . GLU A 1 195 ? 19.140 1.804 -13.853 1.00 98.44 195 GLU A O 1
ATOM 1544 N N . ARG A 1 196 ? 17.899 -0.037 -13.542 1.00 98.38 196 ARG A N 1
ATOM 1545 C CA . ARG A 1 196 ? 18.493 -0.767 -14.675 1.00 98.38 196 ARG A CA 1
ATOM 1546 C C . ARG A 1 196 ? 18.179 -0.118 -16.019 1.00 98.38 196 ARG A C 1
ATOM 1548 O O . ARG A 1 196 ? 19.069 -0.009 -16.857 1.00 98.38 196 ARG A O 1
ATOM 1555 N N . MET A 1 197 ? 16.932 0.306 -16.231 1.00 98.06 197 MET A N 1
ATOM 1556 C CA . MET A 1 197 ? 16.528 0.995 -17.461 1.00 98.06 197 MET A CA 1
ATOM 1557 C C . MET A 1 197 ? 17.243 2.336 -17.616 1.00 98.06 197 MET A C 1
ATOM 1559 O O . MET A 1 197 ? 17.651 2.674 -18.721 1.00 98.06 197 MET A O 1
ATOM 1563 N N . GLU A 1 198 ? 17.431 3.082 -16.530 1.00 97.94 198 GLU A N 1
ATOM 1564 C CA . GLU A 1 198 ? 18.201 4.321 -16.539 1.00 97.94 198 GLU A CA 1
ATOM 1565 C C . GLU A 1 198 ? 19.653 4.055 -16.914 1.00 97.94 198 GLU A C 1
ATOM 1567 O O . GLU A 1 198 ? 20.154 4.685 -17.839 1.00 97.94 198 GLU A O 1
ATOM 1572 N N . SER A 1 199 ? 20.320 3.103 -16.261 1.00 98.06 199 SER A N 1
ATOM 1573 C CA . SER A 1 199 ? 21.713 2.765 -16.576 1.00 98.06 199 SER A CA 1
ATOM 1574 C C . SER A 1 199 ? 21.883 2.329 -18.037 1.00 98.06 199 SER A C 1
ATOM 1576 O O . SER A 1 199 ? 22.710 2.891 -18.758 1.00 98.06 199 SER A O 1
ATOM 1578 N N . ALA A 1 200 ? 21.046 1.398 -18.507 1.00 97.88 200 ALA A N 1
ATOM 1579 C CA . ALA A 1 200 ? 21.071 0.933 -19.892 1.00 97.88 200 ALA A CA 1
ATOM 1580 C C . ALA A 1 200 ? 20.736 2.056 -20.888 1.00 97.88 200 ALA A C 1
ATOM 1582 O O . ALA A 1 200 ? 21.370 2.165 -21.934 1.00 97.88 200 ALA A O 1
ATOM 1583 N N . GLY A 1 201 ? 19.781 2.924 -20.550 1.00 97.75 201 GLY A N 1
ATOM 1584 C CA . GLY A 1 201 ? 19.403 4.066 -21.375 1.00 97.75 201 GLY A CA 1
ATOM 1585 C C . GLY A 1 201 ? 20.511 5.103 -21.516 1.00 97.75 201 GLY A C 1
ATOM 1586 O O . GLY A 1 201 ? 20.764 5.557 -22.627 1.00 97.75 201 GLY A O 1
ATOM 1587 N N . HIS A 1 202 ? 21.221 5.438 -20.433 1.00 96.88 202 HIS A N 1
ATOM 1588 C CA . HIS A 1 202 ? 22.379 6.340 -20.496 1.00 96.88 202 HIS A CA 1
ATOM 1589 C C . HIS A 1 202 ? 23.504 5.753 -21.356 1.00 96.88 202 HIS A C 1
ATOM 1591 O O . HIS A 1 202 ? 24.124 6.472 -22.144 1.00 96.88 202 HIS A O 1
ATOM 1597 N N . ALA A 1 203 ? 23.755 4.444 -21.241 1.00 97.88 203 ALA A N 1
ATOM 1598 C CA . ALA A 1 203 ? 24.737 3.757 -22.074 1.00 97.88 203 ALA A CA 1
ATOM 1599 C C . ALA A 1 203 ? 24.336 3.790 -23.560 1.00 97.88 203 ALA A C 1
ATOM 1601 O O . ALA A 1 203 ? 25.149 4.153 -24.409 1.00 97.88 203 ALA A O 1
ATOM 1602 N N . ALA A 1 204 ? 23.071 3.490 -23.869 1.00 97.25 204 ALA A N 1
ATOM 1603 C CA . ALA A 1 204 ? 22.541 3.536 -25.229 1.00 97.25 204 ALA A CA 1
ATOM 1604 C C . ALA A 1 204 ? 22.598 4.950 -25.826 1.00 97.25 204 ALA A C 1
ATOM 1606 O O . ALA A 1 204 ? 23.065 5.119 -26.947 1.00 97.25 204 ALA A O 1
ATOM 1607 N N . GLN A 1 205 ? 22.212 5.978 -25.067 1.00 96.25 205 GLN A N 1
ATOM 1608 C CA . GLN A 1 205 ? 22.312 7.376 -25.496 1.00 96.25 205 GLN A CA 1
ATOM 1609 C C . GLN A 1 205 ? 23.756 7.794 -25.771 1.00 96.25 205 GLN A C 1
ATOM 1611 O O . GLN A 1 205 ? 24.027 8.441 -26.779 1.00 96.25 205 GLN A O 1
ATOM 1616 N N . SER A 1 206 ? 24.692 7.384 -24.916 1.00 97.06 206 SER A N 1
ATOM 1617 C CA . SER A 1 206 ? 26.118 7.639 -25.141 1.00 97.06 206 SER A CA 1
ATOM 1618 C C . SER A 1 206 ? 26.606 6.971 -26.433 1.00 97.06 206 SER A C 1
ATOM 1620 O O . SER A 1 206 ? 27.325 7.590 -27.217 1.00 97.06 206 SER A O 1
ATOM 1622 N N . GLY A 1 207 ? 26.159 5.738 -26.699 1.00 97.50 207 GLY A N 1
ATOM 1623 C CA . GLY A 1 207 ? 26.423 5.026 -27.952 1.00 97.50 207 GLY A CA 1
ATOM 1624 C C . GLY A 1 207 ? 25.825 5.719 -29.180 1.00 97.50 207 GLY A C 1
ATOM 1625 O O . GLY A 1 207 ? 26.507 5.862 -30.192 1.00 97.50 207 GLY A O 1
ATOM 1626 N N . ILE A 1 208 ? 24.588 6.211 -29.078 1.00 97.31 208 ILE A N 1
ATOM 1627 C CA . ILE A 1 208 ? 23.911 6.979 -30.133 1.00 97.31 208 ILE A CA 1
ATOM 1628 C C . ILE A 1 208 ? 24.691 8.258 -30.460 1.00 97.31 208 ILE A C 1
ATOM 1630 O O . ILE A 1 208 ? 24.941 8.538 -31.631 1.00 97.31 208 ILE A O 1
ATOM 1634 N N . VAL A 1 209 ? 25.126 9.011 -29.446 1.00 96.69 209 VAL A N 1
ATOM 1635 C CA . VAL A 1 209 ? 25.929 10.230 -29.638 1.00 96.69 209 VAL A CA 1
ATOM 1636 C C . VAL A 1 209 ? 27.253 9.910 -30.332 1.00 96.69 209 VAL A C 1
ATOM 1638 O O . VAL A 1 209 ? 27.630 10.602 -31.281 1.00 96.69 209 VAL A O 1
ATOM 1641 N N . ALA A 1 210 ? 27.938 8.845 -29.909 1.00 97.69 210 ALA A N 1
ATOM 1642 C CA . ALA A 1 210 ? 29.184 8.413 -30.535 1.00 97.69 210 ALA A CA 1
ATOM 1643 C C . ALA A 1 210 ? 28.980 8.035 -32.012 1.00 97.69 210 ALA A C 1
ATOM 1645 O O . ALA A 1 210 ? 29.702 8.529 -32.880 1.00 97.69 210 ALA A O 1
ATOM 1646 N N . LEU A 1 211 ? 27.962 7.221 -32.310 1.00 96.56 211 LEU A N 1
ATOM 1647 C CA . LEU A 1 211 ? 27.652 6.785 -33.671 1.00 96.56 211 LEU A CA 1
ATOM 1648 C C . LEU A 1 211 ? 27.214 7.950 -34.567 1.00 96.56 211 LEU A C 1
ATOM 1650 O O . LEU A 1 211 ? 27.673 8.048 -35.702 1.00 96.56 211 LEU A O 1
ATOM 1654 N N . SER A 1 212 ? 26.393 8.867 -34.054 1.00 96.44 212 SER A N 1
ATOM 1655 C CA . SER A 1 212 ? 26.003 10.097 -34.756 1.00 96.44 212 SER A CA 1
ATOM 1656 C C . SER A 1 212 ? 27.232 10.940 -35.123 1.00 96.44 212 SER A C 1
ATOM 1658 O O . SER A 1 212 ? 27.365 11.398 -36.261 1.00 96.44 212 SER A O 1
ATOM 1660 N N . GLY A 1 213 ? 28.202 11.047 -34.207 1.00 96.38 213 GLY A N 1
ATOM 1661 C CA . GLY A 1 213 ? 29.501 11.663 -34.477 1.00 96.38 213 GLY A CA 1
ATOM 1662 C C . GLY A 1 213 ? 30.286 10.954 -35.586 1.00 96.38 213 GLY A C 1
ATOM 1663 O O . GLY A 1 213 ? 30.815 11.613 -36.483 1.00 96.38 213 GLY A O 1
ATOM 1664 N N . THR A 1 214 ? 30.336 9.619 -35.577 1.00 97.50 214 THR A N 1
ATOM 1665 C CA . THR A 1 214 ? 30.992 8.827 -36.633 1.00 97.50 214 THR A CA 1
ATOM 1666 C C . THR A 1 214 ? 30.316 9.001 -37.995 1.00 97.50 214 THR A C 1
ATOM 1668 O O . THR A 1 214 ? 31.013 9.206 -38.990 1.00 97.50 214 THR A O 1
ATOM 1671 N N . ILE A 1 215 ? 28.981 8.983 -38.055 1.00 96.81 215 ILE A N 1
ATOM 1672 C CA . ILE A 1 215 ? 28.205 9.213 -39.285 1.00 96.81 215 ILE A CA 1
ATOM 1673 C C . ILE A 1 215 ? 28.514 10.598 -39.857 1.00 96.81 215 ILE A C 1
ATOM 1675 O O . ILE A 1 215 ? 28.771 10.726 -41.054 1.00 96.81 215 ILE A O 1
ATOM 1679 N N . GLN A 1 216 ? 28.562 11.626 -39.007 1.00 95.75 216 GLN A N 1
ATOM 1680 C CA . GLN A 1 216 ? 28.877 12.987 -39.438 1.00 95.75 216 GLN A CA 1
ATOM 1681 C C . GLN A 1 216 ? 30.298 13.097 -40.007 1.00 95.75 216 GLN A C 1
ATOM 1683 O O . GLN A 1 216 ? 30.507 13.747 -41.032 1.00 95.75 216 GLN A O 1
ATOM 1688 N N . GLN A 1 217 ? 31.277 12.446 -39.374 1.00 96.75 217 GLN A N 1
ATOM 1689 C CA . GLN A 1 217 ? 32.652 12.409 -39.878 1.00 96.75 217 GLN A CA 1
ATOM 1690 C C . GLN A 1 217 ? 32.753 11.667 -41.215 1.00 96.75 217 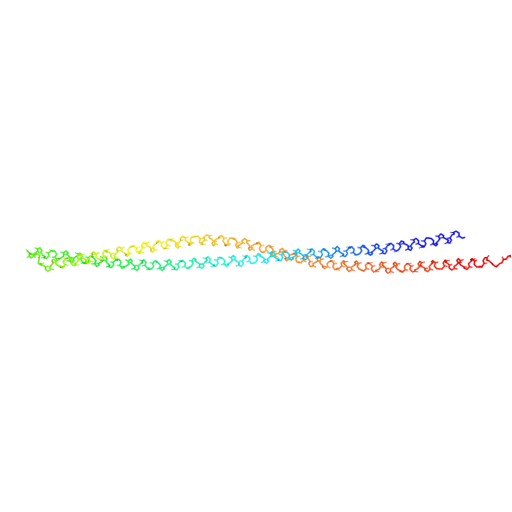GLN A C 1
ATOM 1692 O O . GLN A 1 217 ? 33.451 12.130 -42.118 1.00 96.75 217 GLN A O 1
ATOM 1697 N N . TYR A 1 218 ? 32.061 10.532 -41.354 1.00 96.00 218 TYR A N 1
ATOM 1698 C CA . TYR A 1 218 ? 32.006 9.771 -42.603 1.00 96.00 218 TYR A CA 1
ATOM 1699 C C . TYR A 1 218 ? 31.399 10.598 -43.739 1.00 96.00 218 TYR A C 1
ATOM 1701 O O . TYR A 1 218 ? 31.988 10.669 -44.821 1.00 96.00 218 TYR A O 1
ATOM 1709 N N . ARG A 1 219 ? 30.269 11.268 -43.470 1.00 96.56 219 ARG A N 1
ATOM 1710 C CA . ARG A 1 219 ? 29.619 12.189 -44.405 1.00 96.56 219 ARG A CA 1
ATOM 1711 C C . ARG A 1 219 ? 30.618 13.237 -44.880 1.00 96.56 219 ARG A C 1
ATOM 1713 O O . ARG A 1 219 ? 30.930 13.278 -46.063 1.00 96.56 219 ARG A O 1
ATOM 1720 N N . GLN A 1 220 ? 31.194 14.005 -43.954 1.00 96.25 220 GLN A N 1
ATOM 1721 C CA . GLN A 1 220 ? 32.112 15.098 -44.279 1.00 96.25 220 GLN A CA 1
ATOM 1722 C C . GLN A 1 220 ? 33.270 14.637 -45.177 1.00 96.25 220 GLN A C 1
ATOM 1724 O O . GLN A 1 220 ? 33.482 15.197 -46.248 1.00 96.25 220 GLN A O 1
ATOM 1729 N N . ARG A 1 221 ? 33.960 13.552 -44.799 1.00 96.50 221 ARG A N 1
ATOM 1730 C CA . ARG A 1 221 ? 35.086 13.011 -45.580 1.00 96.50 221 ARG A CA 1
ATOM 1731 C C . ARG A 1 221 ? 34.681 12.572 -46.987 1.00 96.50 221 ARG A C 1
ATOM 1733 O O . ARG A 1 221 ? 35.445 12.775 -47.931 1.00 96.50 221 ARG A O 1
ATOM 1740 N N . SER A 1 222 ? 33.508 11.959 -47.124 1.00 95.19 222 SER A N 1
ATOM 1741 C CA . SER A 1 222 ? 33.005 11.467 -48.409 1.00 95.19 222 SER A CA 1
ATOM 1742 C C . SER A 1 222 ? 32.642 12.622 -49.345 1.00 95.19 222 SER A C 1
ATOM 1744 O O . SER A 1 222 ? 33.024 12.597 -50.517 1.00 95.19 222 SER A O 1
ATOM 1746 N N . LEU A 1 223 ? 31.982 13.666 -48.828 1.00 93.50 223 LEU A N 1
ATOM 1747 C CA . LEU A 1 223 ? 31.617 14.847 -49.618 1.00 93.50 223 LEU A CA 1
ATOM 1748 C C . LEU A 1 223 ? 32.846 15.680 -50.006 1.00 93.50 223 LEU A C 1
ATOM 1750 O O . LEU A 1 223 ? 32.939 16.112 -51.156 1.00 93.50 223 LEU A O 1
ATOM 1754 N N . ASP A 1 224 ? 33.811 15.858 -49.099 1.00 94.69 224 ASP A N 1
ATOM 1755 C CA . ASP A 1 224 ? 35.060 16.585 -49.378 1.00 94.69 224 ASP A CA 1
ATOM 1756 C C . ASP A 1 224 ? 35.881 15.886 -50.472 1.00 94.69 224 ASP A C 1
ATOM 1758 O O . ASP A 1 224 ? 36.368 16.521 -51.416 1.00 94.69 224 ASP A O 1
ATOM 1762 N N . SER A 1 225 ? 35.988 14.556 -50.389 1.00 93.88 225 SER A N 1
ATOM 1763 C CA . SER A 1 225 ? 36.693 13.750 -51.392 1.00 93.88 225 SER A CA 1
ATOM 1764 C C . SER A 1 225 ? 35.978 13.804 -52.743 1.00 93.88 225 SER A C 1
ATOM 1766 O O . SER A 1 225 ? 36.612 14.088 -53.759 1.00 93.88 225 SER A O 1
ATOM 1768 N N . SER A 1 226 ? 34.652 13.616 -52.763 1.00 92.75 226 SER A N 1
ATOM 1769 C CA . SER A 1 226 ? 33.850 13.697 -53.993 1.00 92.75 226 SER A CA 1
ATOM 1770 C C . SER A 1 226 ? 33.937 15.079 -54.654 1.00 92.75 226 SER A C 1
ATOM 1772 O O . SER A 1 226 ? 34.117 15.180 -55.870 1.00 92.75 226 SER A O 1
ATOM 1774 N N . SER A 1 227 ? 33.919 16.156 -53.862 1.00 92.12 227 SER A N 1
ATOM 1775 C CA . SER A 1 227 ? 34.088 17.531 -54.358 1.00 92.12 227 SER A CA 1
ATOM 1776 C C . SER A 1 227 ? 35.471 17.743 -54.977 1.00 92.12 227 SER A C 1
ATOM 1778 O O . SER A 1 227 ? 35.598 18.337 -56.050 1.00 92.12 227 SER A O 1
ATOM 1780 N N . THR A 1 228 ? 36.512 17.197 -54.340 1.00 95.50 228 THR A N 1
ATOM 1781 C CA . THR A 1 228 ? 37.886 17.232 -54.860 1.00 95.50 228 THR A CA 1
ATOM 1782 C C . THR A 1 228 ? 37.990 16.500 -56.200 1.00 95.50 228 THR A C 1
ATOM 1784 O O . THR A 1 228 ? 38.543 17.049 -57.157 1.00 95.50 228 THR A O 1
ATOM 1787 N N . TYR A 1 229 ? 37.419 15.296 -56.309 1.00 94.50 229 TYR A N 1
ATOM 1788 C CA . TYR A 1 229 ? 37.411 14.527 -57.558 1.00 94.50 229 TYR A CA 1
ATOM 1789 C C . TYR A 1 229 ? 36.610 15.216 -58.661 1.00 94.50 229 TYR A C 1
ATOM 1791 O O . TYR A 1 229 ? 37.083 15.297 -59.793 1.00 94.50 229 TYR A O 1
ATOM 1799 N N . THR A 1 230 ? 35.449 15.777 -58.327 1.00 94.56 230 THR A N 1
ATOM 1800 C CA . THR A 1 230 ? 34.606 16.529 -59.267 1.00 94.56 230 THR A CA 1
ATOM 1801 C C . THR A 1 230 ? 35.362 17.724 -59.846 1.00 94.56 230 THR A C 1
ATOM 1803 O O . THR A 1 230 ? 35.404 17.887 -61.063 1.00 94.56 230 THR A O 1
ATOM 1806 N N . SER A 1 231 ? 36.052 18.505 -59.006 1.00 95.06 231 SER A N 1
ATOM 1807 C CA . SER A 1 231 ? 36.890 19.623 -59.465 1.00 95.06 231 SER A CA 1
ATOM 1808 C C . SER A 1 231 ? 38.045 19.165 -60.364 1.00 95.06 231 SER A C 1
ATOM 1810 O O . SER A 1 231 ? 38.367 19.831 -61.348 1.00 95.06 231 SER A O 1
ATOM 1812 N N . GLY A 1 232 ? 38.672 18.026 -60.050 1.00 95.62 232 GLY A N 1
ATOM 1813 C CA . GLY A 1 232 ? 39.703 17.426 -60.900 1.00 95.62 232 GLY A CA 1
ATOM 1814 C C . GLY A 1 232 ? 39.167 17.039 -62.279 1.00 95.62 232 GLY A C 1
ATOM 1815 O O . GLY A 1 232 ? 39.778 17.378 -63.290 1.00 95.62 232 GLY A O 1
ATOM 1816 N N . ILE A 1 233 ? 37.997 16.399 -62.325 1.00 94.75 233 ILE A N 1
ATOM 1817 C CA . ILE A 1 233 ? 37.326 16.022 -63.575 1.00 94.75 233 ILE A CA 1
ATOM 1818 C C . ILE A 1 233 ? 36.946 17.260 -64.388 1.00 94.75 233 ILE A C 1
ATOM 1820 O O . ILE A 1 233 ? 37.176 17.275 -65.594 1.00 94.75 233 ILE A O 1
ATOM 1824 N N . ASP A 1 234 ? 36.442 18.314 -63.745 1.00 94.56 234 ASP A N 1
ATOM 1825 C CA . ASP A 1 234 ? 36.118 19.575 -64.420 1.00 94.56 234 ASP A CA 1
ATOM 1826 C C . ASP A 1 234 ? 37.343 20.202 -65.090 1.00 94.56 234 ASP A C 1
ATOM 1828 O O . ASP A 1 234 ? 37.265 20.633 -66.240 1.00 94.56 234 ASP A O 1
ATOM 1832 N N . LYS A 1 235 ? 38.501 20.177 -64.420 1.00 95.19 235 LYS A N 1
ATOM 1833 C CA . LYS A 1 235 ? 39.771 20.619 -65.016 1.00 95.19 235 LYS A CA 1
ATOM 1834 C C . LYS A 1 235 ? 40.180 19.751 -66.206 1.00 95.19 235 LYS A C 1
ATOM 1836 O O . LYS A 1 235 ? 40.653 20.285 -67.204 1.00 95.19 235 LYS A O 1
ATOM 1841 N N . CYS A 1 236 ? 39.998 18.431 -66.126 1.00 94.12 236 CYS A N 1
ATOM 1842 C CA . CYS A 1 236 ? 40.291 17.527 -67.241 1.00 94.12 236 CYS A CA 1
ATOM 1843 C C . CYS A 1 236 ? 39.381 17.783 -68.448 1.00 94.12 236 CYS A C 1
ATOM 1845 O O . CYS A 1 236 ? 39.872 17.815 -69.573 1.00 94.12 236 CYS A O 1
ATOM 1847 N N . ILE A 1 237 ? 38.079 17.985 -68.224 1.00 92.50 237 ILE A N 1
ATOM 1848 C CA . ILE A 1 237 ? 37.123 18.315 -69.288 1.00 92.50 237 ILE A CA 1
ATOM 1849 C C . ILE A 1 237 ? 37.502 19.653 -69.935 1.00 92.50 237 ILE A C 1
ATOM 1851 O O . ILE A 1 237 ? 37.597 19.719 -71.156 1.00 92.50 237 ILE A O 1
ATOM 1855 N N . ALA A 1 238 ? 37.808 20.684 -69.139 1.00 92.12 238 ALA A N 1
ATOM 1856 C CA . ALA A 1 238 ? 38.232 21.988 -69.655 1.00 92.12 238 ALA A CA 1
ATOM 1857 C C . ALA A 1 238 ? 39.512 21.901 -70.506 1.00 92.12 238 ALA A C 1
ATOM 1859 O O . ALA A 1 238 ? 39.574 22.477 -71.587 1.00 92.12 238 ALA A O 1
ATOM 1860 N N . ALA A 1 239 ? 40.510 21.130 -70.064 1.00 91.56 239 ALA A N 1
ATOM 1861 C CA . ALA A 1 239 ? 41.742 20.926 -70.827 1.00 91.56 239 ALA A CA 1
ATOM 1862 C C . ALA A 1 239 ? 41.502 20.189 -72.161 1.00 91.56 239 ALA A C 1
ATOM 1864 O O . ALA A 1 239 ? 42.158 20.487 -73.161 1.00 91.56 239 ALA A O 1
ATOM 1865 N N . ILE A 1 240 ? 40.563 19.234 -72.192 1.00 88.88 240 ILE A N 1
ATOM 1866 C CA . ILE A 1 240 ? 40.142 18.574 -73.437 1.00 88.88 240 ILE A CA 1
ATOM 1867 C C . ILE A 1 240 ? 39.470 19.585 -74.373 1.00 88.88 240 ILE A C 1
ATOM 1869 O O . ILE A 1 240 ? 39.816 19.629 -75.553 1.00 88.88 240 ILE A O 1
ATOM 1873 N N . ASP A 1 241 ? 38.570 20.418 -73.849 1.00 87.62 241 ASP A N 1
ATOM 1874 C CA . ASP A 1 241 ? 37.858 21.438 -74.625 1.00 87.62 241 ASP A CA 1
ATOM 1875 C C . ASP A 1 241 ? 38.822 22.471 -75.237 1.00 87.62 241 ASP A C 1
ATOM 1877 O O . ASP A 1 241 ? 38.707 22.812 -76.416 1.00 87.62 241 ASP A O 1
ATOM 1881 N N . GLU A 1 242 ? 39.823 22.922 -74.474 1.00 87.94 242 GLU A N 1
ATOM 1882 C CA . GLU A 1 242 ? 40.889 23.806 -74.966 1.00 87.94 242 GLU A CA 1
ATOM 1883 C C . GLU A 1 242 ? 41.716 23.148 -76.082 1.00 87.94 242 GLU A C 1
ATOM 1885 O O . GLU A 1 242 ? 41.987 23.772 -77.112 1.00 87.94 242 GLU A O 1
ATOM 1890 N N . TYR A 1 243 ? 42.089 21.874 -75.923 1.00 85.50 243 TYR A N 1
ATOM 1891 C CA . TYR A 1 243 ? 42.835 21.126 -76.939 1.00 85.50 243 TYR A CA 1
ATOM 1892 C C . TYR A 1 243 ? 42.039 20.954 -78.242 1.00 85.50 243 TYR A C 1
ATOM 1894 O O . TYR A 1 243 ? 42.597 21.100 -79.336 1.00 85.50 243 TYR A O 1
ATOM 1902 N N . GLU A 1 244 ? 40.737 20.663 -78.149 1.00 81.50 244 GLU A N 1
ATOM 1903 C CA . GLU A 1 244 ? 39.847 20.592 -79.313 1.00 81.50 244 GLU A CA 1
ATOM 1904 C C . GLU A 1 244 ? 39.761 21.950 -80.029 1.00 81.50 244 GLU A C 1
ATOM 1906 O O . GLU A 1 244 ? 39.901 22.001 -81.254 1.00 81.50 244 GLU A O 1
ATOM 1911 N N . ALA A 1 245 ? 39.625 23.055 -79.290 1.00 81.81 245 ALA A N 1
ATOM 1912 C CA . ALA A 1 245 ? 39.546 24.406 -79.851 1.00 81.81 245 ALA A CA 1
ATOM 1913 C C . ALA A 1 245 ? 40.836 24.843 -80.582 1.00 81.81 245 ALA A C 1
ATOM 1915 O O . ALA A 1 245 ? 40.777 25.431 -81.669 1.00 81.81 245 ALA A O 1
ATOM 1916 N N . VAL A 1 246 ? 42.014 24.523 -80.036 1.00 80.12 246 VAL A N 1
ATOM 1917 C CA . VAL A 1 246 ? 43.317 24.855 -80.650 1.00 80.12 246 VAL A CA 1
ATOM 1918 C C . VAL A 1 246 ? 43.585 24.025 -81.915 1.00 80.12 246 VAL A C 1
ATOM 1920 O O . VAL A 1 246 ? 44.071 24.546 -82.918 1.00 80.12 246 VAL A O 1
ATOM 1923 N N . ASN A 1 247 ? 43.225 22.740 -81.932 1.00 67.75 247 ASN A N 1
ATOM 1924 C CA . ASN A 1 247 ? 43.428 21.902 -83.121 1.00 67.75 247 ASN A CA 1
ATOM 1925 C C . ASN A 1 247 ? 42.415 22.159 -84.244 1.00 67.75 247 ASN A C 1
ATOM 1927 O O . ASN A 1 247 ? 42.755 21.997 -85.416 1.00 67.75 247 ASN A O 1
ATOM 1931 N N . LEU A 1 248 ? 41.195 22.592 -83.918 1.00 59.44 248 LEU A N 1
ATOM 1932 C CA . LEU A 1 248 ? 40.212 23.036 -84.912 1.00 59.44 248 LEU A CA 1
ATOM 1933 C C . LEU A 1 248 ? 40.595 24.382 -85.555 1.00 59.44 248 LEU A C 1
ATOM 1935 O O . LEU A 1 248 ? 40.283 24.600 -86.723 1.00 59.44 248 LEU A O 1
ATOM 1939 N N . SER A 1 249 ? 41.306 25.258 -84.837 1.00 56.31 249 SER A N 1
ATOM 1940 C CA . SER A 1 249 ? 41.789 26.546 -85.366 1.00 56.31 249 SER A CA 1
ATOM 1941 C C . SER A 1 249 ? 43.066 26.427 -86.214 1.00 56.31 249 SER A C 1
ATOM 1943 O O . SER A 1 249 ? 43.182 27.120 -87.223 1.00 56.31 249 SER A O 1
ATOM 1945 N N . ASN A 1 250 ? 43.975 25.492 -85.904 1.00 51.22 250 ASN A N 1
ATOM 1946 C CA . ASN A 1 250 ? 45.179 25.228 -86.715 1.00 51.22 250 ASN A CA 1
ATOM 1947 C C . ASN A 1 250 ? 44.928 24.399 -87.994 1.00 51.22 250 ASN A C 1
ATOM 1949 O O . ASN A 1 250 ? 45.759 24.411 -88.896 1.00 51.22 250 ASN A O 1
ATOM 1953 N N . GLY A 1 251 ? 43.793 23.700 -88.109 1.00 49.72 251 GLY A N 1
ATOM 1954 C CA . GLY A 1 251 ? 43.404 22.970 -89.328 1.00 49.72 251 GLY A CA 1
ATOM 1955 C C . GLY A 1 251 ? 42.738 23.831 -90.414 1.00 49.72 251 GLY A C 1
ATOM 1956 O O . GLY A 1 251 ? 42.441 23.323 -91.491 1.00 49.72 251 GLY A O 1
ATOM 1957 N N . GLY A 1 252 ? 42.480 25.116 -90.135 1.00 46.88 252 GLY A N 1
ATOM 1958 C CA . GLY A 1 252 ? 41.785 26.057 -91.026 1.00 46.88 252 GLY A CA 1
ATOM 1959 C C . GLY A 1 252 ? 42.678 27.104 -91.705 1.00 46.88 252 GLY A C 1
ATOM 1960 O O . GLY A 1 252 ? 42.163 28.029 -92.326 1.00 46.88 252 GLY A O 1
ATOM 1961 N N . SER A 1 253 ? 44.004 27.016 -91.585 1.00 43.12 253 SER A N 1
ATOM 1962 C CA . SER A 1 253 ? 44.941 27.933 -92.253 1.00 43.12 253 SER A CA 1
ATOM 1963 C C . SER A 1 253 ? 46.172 27.186 -92.753 1.00 43.12 253 SER A C 1
ATOM 1965 O O . SER A 1 253 ? 47.170 27.054 -92.055 1.00 43.12 253 SER A O 1
ATOM 1967 N N . GLY A 1 254 ? 46.078 26.696 -93.985 1.00 40.31 254 GLY A N 1
ATOM 1968 C CA . GLY A 1 254 ? 47.167 26.042 -94.706 1.00 40.31 254 GLY A CA 1
ATOM 1969 C C . GLY A 1 254 ? 46.597 25.180 -95.821 1.00 40.31 254 GLY A C 1
ATOM 1970 O O . GLY A 1 254 ? 46.328 24.003 -95.596 1.00 40.31 254 GLY A O 1
ATOM 1971 N N . GLY A 1 255 ? 46.316 25.819 -96.962 1.00 38.41 255 GLY A N 1
ATOM 1972 C CA . GLY A 1 255 ? 45.925 25.150 -98.206 1.00 38.41 255 GLY A CA 1
ATOM 1973 C C . GLY A 1 255 ? 47.073 24.431 -98.898 1.00 38.41 255 GLY A C 1
ATOM 1974 O O . GLY A 1 255 ? 48.222 24.519 -98.410 1.00 38.41 255 GLY A O 1
#

Foldseek 3Di:
DVVLVVVLVVLVVVLVVLVVVLVVLVVVLVVLLVVLVVVLVVLVVVLVVLVVVLVVLVVVLVVLVVLLVVLVVLLVVLVVLLVVLVVLLVVLVVVLVVLVVVLVVLVVVLVVLVVVCVVVPHNPPVSVVSNVVSVVSSVVSVVVSVVSVVVNVVSVVSSVVSVVVNVVSVVVSVVSVVVSVVSVVVSVVSVVVSVVSVVVSVVSNVVSVVVSVVSVVVSVVSNVVSVVVSVVSVVVSVVSVVVVVVVVVVVPPDD

Mean predicted aligned error: 8.29 Å

Secondary structure (DSSP, 8-state):
-HHHHHHHHHHHHHHHHHHHHHHHHHHHHHHHHHHHHHHHHHHHHHHHHHHHHHHHHHHHHHHHHHHHHHHHHHHHHHHHHHHHHHHHHHHHHHHHHHHHHHHHHHHHHHHHHHHHHHHTTS--HHHHHHHHHHHHHHHHHHHHHHHHHHHHHHHHHHHHHHHHHHHHHHHHHHHHHHHHHHHHHHHHHHHHHHHHHHHHHHHHHHHHHHHHHHHHHHHHHHHHHHHHHHHHHHHHHHHHHHHHHHHHHHTTS--

Radius of gyration: 54.86 Å; Cα contacts (8 Å, |Δi|>4): 105; chains: 1; bounding box: 100×36×171 Å

Sequence (255 aa):
MSSVSVSREALHKVKTALGDFHTDVDAATAHMRSHLDEEATNIQASIKKQREAVASLKNNLTRLASDVEQCQTQIIGNNNRINSLKGRIENISARIRELDNEIAKLRAKKQQLMSQGQSNGSLENNNSAQLNNIENTIQEYEKQKRKLNEEISDLRRQESSLNEQNAVLRSNKMKLDAAFEKTKNEHEFAKSKCERMESAGHAAQSGIVALSGTIQQYRQRSLDSSSTYTSGIDKCIAAIDEYEAVNLSNGGSGG

Solvent-accessible surface area (backbone atoms only — not comparable to full-atom values): 13209 Å² total; per-residue (Å²): 116,70,72,61,55,52,54,48,53,51,49,51,52,53,45,50,53,46,53,51,50,47,53,50,50,51,52,53,48,51,52,53,46,53,53,47,54,50,51,48,49,52,48,52,52,53,46,50,56,38,49,52,52,30,51,52,37,52,51,51,46,56,51,40,53,50,53,39,49,51,38,51,52,51,42,52,54,43,51,54,51,41,54,52,46,51,55,50,45,52,51,52,53,51,53,43,51,52,47,52,51,52,42,50,53,48,53,52,54,47,52,53,54,53,54,52,28,63,77,67,80,52,72,50,73,66,57,54,54,51,46,52,52,49,51,52,51,41,54,49,48,54,52,51,44,52,54,53,51,52,50,43,54,55,48,51,52,52,41,50,54,45,52,52,53,38,52,52,39,52,54,50,35,55,52,40,53,53,51,38,56,51,45,48,54,51,29,54,53,40,42,58,50,35,55,50,46,48,54,53,42,54,52,50,46,53,49,46,55,52,49,50,52,50,48,52,52,50,45,52,55,52,48,55,50,43,52,54,50,44,54,51,47,52,52,53,49,51,54,50,53,52,53,53,54,53,54,61,59,63,72,73,69,80,130